Protein AF-A0A935P7L3-F1 (afdb_monomer)

Structure (mmCIF, N/CA/C/O backbone):
data_AF-A0A935P7L3-F1
#
_entry.id   AF-A0A935P7L3-F1
#
loop_
_atom_site.group_PDB
_atom_site.id
_atom_site.type_symbol
_atom_site.label_atom_id
_atom_site.label_alt_id
_atom_site.label_comp_id
_atom_site.label_asym_id
_atom_site.label_entity_id
_atom_site.label_seq_id
_atom_site.pdbx_P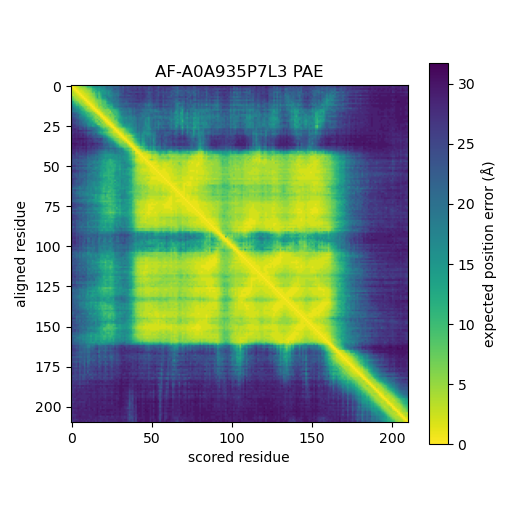DB_ins_code
_atom_site.Cartn_x
_atom_site.Cartn_y
_atom_site.Cartn_z
_atom_site.occupancy
_atom_site.B_iso_or_equiv
_atom_site.auth_seq_id
_atom_site.auth_comp_id
_atom_site.auth_asym_id
_atom_site.auth_atom_id
_atom_site.pdbx_PDB_model_num
ATOM 1 N N . MET A 1 1 ? -50.471 -1.701 17.666 1.00 39.22 1 MET A N 1
ATOM 2 C CA . MET A 1 1 ? -49.657 -2.020 16.470 1.00 39.22 1 MET A CA 1
ATOM 3 C C . MET A 1 1 ? -48.724 -0.846 16.197 1.00 39.22 1 MET A C 1
ATOM 5 O O . MET A 1 1 ? -49.182 0.172 15.700 1.00 39.22 1 MET A O 1
ATOM 9 N N . ASN A 1 2 ? -47.447 -0.945 16.580 1.00 38.59 2 ASN A N 1
ATOM 10 C CA . ASN A 1 2 ? -46.471 0.139 16.413 1.00 38.59 2 ASN A CA 1
ATOM 11 C C . ASN A 1 2 ? -45.620 -0.112 15.164 1.00 38.59 2 ASN A C 1
ATOM 13 O O . ASN A 1 2 ? -44.829 -1.050 15.112 1.00 38.59 2 ASN A O 1
ATOM 17 N N . ARG A 1 3 ? -45.813 0.729 14.144 1.00 44.41 3 ARG A N 1
ATOM 18 C CA . ARG A 1 3 ? -45.090 0.691 12.869 1.00 44.41 3 ARG A CA 1
ATOM 19 C C . ARG A 1 3 ? -43.730 1.364 13.071 1.00 44.41 3 ARG A C 1
ATOM 21 O O . ARG A 1 3 ? -43.650 2.588 13.155 1.00 44.41 3 ARG A O 1
ATOM 28 N N . ALA A 1 4 ? -42.670 0.569 13.203 1.00 48.75 4 ALA A N 1
ATOM 29 C CA . ALA A 1 4 ? -41.308 1.085 13.301 1.00 48.75 4 ALA A CA 1
ATOM 30 C C . ALA A 1 4 ? -40.957 1.863 12.019 1.00 48.75 4 ALA A C 1
ATOM 32 O O . ALA A 1 4 ? -40.997 1.315 10.917 1.00 48.75 4 ALA A O 1
ATOM 33 N N . LYS A 1 5 ? -40.651 3.158 12.164 1.00 54.75 5 LYS A N 1
ATOM 34 C CA . LYS A 1 5 ? -40.174 4.014 11.072 1.00 54.75 5 LYS A CA 1
ATOM 35 C C . LYS A 1 5 ? -38.808 3.510 10.608 1.00 54.75 5 LYS A C 1
ATOM 37 O O . LYS A 1 5 ? -37.838 3.541 11.360 1.00 54.75 5 LYS A O 1
ATOM 42 N N . GLN A 1 6 ? -38.750 3.057 9.363 1.00 44.22 6 GLN A N 1
ATOM 43 C CA . GLN A 1 6 ? -37.526 2.664 8.678 1.00 44.22 6 GLN A CA 1
ATOM 44 C C . GLN A 1 6 ? -36.687 3.929 8.436 1.00 44.22 6 GLN A C 1
ATOM 46 O O . GLN A 1 6 ? -37.021 4.766 7.598 1.00 44.22 6 GLN A O 1
ATOM 51 N N . VAL A 1 7 ? -35.637 4.120 9.235 1.00 45.09 7 VAL A N 1
ATOM 52 C CA . VAL A 1 7 ? -34.695 5.232 9.067 1.00 45.09 7 VAL A CA 1
ATOM 53 C C . VAL A 1 7 ? -33.780 4.878 7.900 1.00 45.09 7 VAL A C 1
ATOM 55 O O . VAL A 1 7 ? -32.949 3.981 8.014 1.00 45.09 7 VAL A O 1
ATOM 58 N N . ASN A 1 8 ? -33.957 5.558 6.767 1.00 40.94 8 ASN A N 1
ATOM 59 C CA . ASN A 1 8 ? -33.042 5.460 5.634 1.00 40.94 8 ASN A CA 1
ATOM 60 C C . ASN A 1 8 ? -31.670 6.008 6.063 1.00 40.94 8 ASN A C 1
ATOM 62 O O . ASN A 1 8 ? -31.588 7.188 6.416 1.00 40.94 8 ASN A O 1
ATOM 66 N N . PRO A 1 9 ? -30.591 5.204 6.063 1.00 45.81 9 PRO A N 1
ATOM 67 C CA . PRO A 1 9 ? -29.269 5.719 6.364 1.00 45.81 9 PRO A CA 1
ATOM 68 C C . PRO A 1 9 ? -28.826 6.608 5.201 1.00 45.81 9 PRO A C 1
ATOM 70 O O . PRO A 1 9 ? -28.509 6.129 4.113 1.00 45.81 9 PRO A O 1
ATOM 73 N N . SER A 1 10 ? -28.818 7.919 5.432 1.00 40.84 10 SER A N 1
ATOM 74 C CA . SER A 1 10 ? -28.227 8.900 4.528 1.00 40.84 10 SER A CA 1
ATOM 75 C C . SER A 1 10 ? -26.784 8.493 4.227 1.00 40.84 10 SER A C 1
ATOM 77 O O . SER A 1 10 ? -25.927 8.514 5.112 1.00 40.84 10 SER A O 1
ATOM 79 N N . TYR A 1 11 ? -26.508 8.096 2.983 1.00 40.97 11 TYR A N 1
ATOM 80 C CA . TYR A 1 11 ? -25.146 7.832 2.533 1.00 40.97 11 TYR A CA 1
ATOM 81 C C . TYR A 1 11 ? -24.308 9.102 2.743 1.00 40.97 11 TYR A C 1
ATOM 83 O O . TYR A 1 11 ? -24.702 10.167 2.255 1.00 40.97 11 TYR A O 1
ATOM 91 N N . PRO A 1 12 ? -23.166 9.035 3.453 1.00 49.00 12 PRO A N 1
ATOM 92 C CA . PRO A 1 12 ? -22.303 10.195 3.587 1.00 49.00 12 PRO A CA 1
ATOM 93 C C . PRO A 1 12 ? -21.827 10.600 2.190 1.00 49.00 12 PRO A C 1
ATOM 95 O O . PRO A 1 12 ? -21.217 9.806 1.469 1.00 49.00 12 PRO A O 1
ATOM 98 N N . ARG A 1 13 ? -22.143 11.839 1.792 1.00 52.84 13 ARG A N 1
ATOM 99 C CA . ARG A 1 13 ? -21.598 12.456 0.579 1.00 52.84 13 ARG A CA 1
ATOM 100 C C . ARG A 1 13 ? -20.075 12.347 0.655 1.00 52.84 13 ARG A C 1
ATOM 102 O O . ARG A 1 13 ? -19.483 12.731 1.663 1.00 52.84 13 ARG A O 1
ATOM 109 N N . LYS A 1 14 ? -19.456 11.763 -0.377 1.00 50.50 14 LYS A N 1
ATOM 110 C CA . LYS A 1 14 ? -18.002 11.560 -0.436 1.00 50.50 14 LYS A CA 1
ATOM 111 C C . LYS A 1 14 ? -17.305 12.903 -0.163 1.00 50.50 14 LYS A C 1
ATOM 113 O O . LYS A 1 14 ? -17.662 13.885 -0.815 1.00 50.50 14 LYS A O 1
ATOM 118 N N . PRO A 1 15 ? -16.348 12.976 0.773 1.00 47.91 15 PRO A N 1
ATOM 119 C CA . PRO A 1 15 ? -15.633 14.215 1.027 1.00 47.91 15 PRO A CA 1
ATOM 120 C C . PRO A 1 15 ? -14.872 14.662 -0.229 1.00 47.91 15 PRO A C 1
ATOM 122 O O . PRO A 1 15 ? -14.018 13.934 -0.735 1.00 47.91 15 PRO A O 1
ATOM 125 N N . ALA A 1 16 ? -15.169 15.870 -0.716 1.00 51.62 16 ALA A N 1
ATOM 126 C CA . ALA A 1 16 ? -14.570 16.451 -1.922 1.00 51.62 16 ALA A CA 1
ATOM 127 C C . ALA A 1 16 ? -13.036 16.618 -1.836 1.00 51.62 16 ALA A C 1
ATOM 129 O O . ALA A 1 16 ? -12.365 16.711 -2.860 1.00 51.62 16 ALA A O 1
ATOM 130 N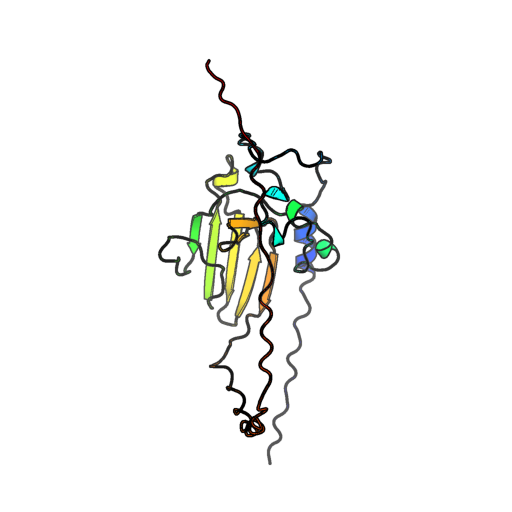 N . TRP A 1 17 ? -12.457 16.586 -0.631 1.00 46.22 17 TRP A N 1
ATOM 131 C CA . TRP A 1 17 ? -11.014 16.719 -0.415 1.00 46.22 17 TRP A CA 1
ATOM 132 C C . TRP A 1 17 ? -10.199 15.467 -0.779 1.00 46.22 17 TRP A C 1
ATOM 134 O O . TRP A 1 17 ? -8.997 15.575 -1.011 1.00 46.22 17 TRP A O 1
ATOM 144 N N . ALA A 1 18 ? -10.823 14.289 -0.911 1.00 46.34 18 ALA A N 1
ATOM 145 C CA . ALA A 1 18 ? -10.110 13.071 -1.310 1.00 46.34 18 ALA A CA 1
ATOM 146 C C . ALA A 1 18 ? -9.589 13.122 -2.764 1.00 46.34 18 ALA A C 1
ATOM 148 O O . ALA A 1 18 ? -8.641 12.417 -3.100 1.00 46.34 18 ALA A O 1
ATOM 149 N N . GLY A 1 19 ? -10.175 13.968 -3.622 1.00 45.94 19 GLY A N 1
ATOM 150 C CA . GLY A 1 19 ? -9.738 14.132 -5.013 1.00 45.94 19 GLY A CA 1
ATOM 151 C C . GLY A 1 19 ? -8.446 14.941 -5.173 1.00 45.94 19 GLY A C 1
ATOM 152 O O . GLY A 1 19 ? -7.669 14.667 -6.083 1.00 45.94 19 GLY A O 1
ATOM 153 N N . ALA A 1 20 ? -8.178 15.898 -4.277 1.00 48.25 20 ALA A N 1
ATOM 154 C CA . ALA A 1 20 ? -7.041 16.814 -4.408 1.00 48.25 20 ALA A CA 1
ATOM 155 C C . ALA A 1 20 ? -5.687 16.148 -4.093 1.00 48.25 20 ALA A C 1
ATOM 157 O O . ALA A 1 20 ? -4.679 16.483 -4.708 1.00 48.25 20 ALA A O 1
ATOM 158 N N . ILE A 1 21 ? -5.664 15.161 -3.189 1.00 50.47 21 ILE A N 1
ATOM 159 C CA . ILE A 1 21 ? -4.431 14.454 -2.793 1.00 50.47 21 ILE A CA 1
ATOM 160 C C . ILE A 1 21 ? -3.928 13.520 -3.907 1.00 50.47 21 ILE A C 1
ATOM 162 O O . ILE A 1 21 ? -2.723 13.322 -4.040 1.00 50.47 21 ILE A O 1
ATOM 166 N N . LEU A 1 22 ? -4.819 12.984 -4.754 1.00 48.03 22 LEU A N 1
ATOM 167 C CA . LEU A 1 22 ? -4.404 12.137 -5.878 1.00 48.03 22 LEU A CA 1
ATOM 168 C C . LEU A 1 22 ? -3.670 12.932 -6.972 1.00 48.03 22 LEU A C 1
ATOM 170 O O . LEU A 1 22 ? -2.812 12.371 -7.644 1.00 48.03 22 LEU A O 1
ATOM 174 N N . LEU A 1 23 ? -3.968 14.225 -7.148 1.00 46.78 23 LEU A N 1
ATOM 175 C CA . LEU A 1 23 ? -3.462 15.010 -8.282 1.00 46.78 23 LEU A CA 1
ATOM 176 C C . LEU A 1 23 ? -1.958 15.336 -8.192 1.00 46.78 23 LEU A C 1
ATOM 178 O O . LEU A 1 23 ? -1.318 15.521 -9.221 1.00 46.78 23 LEU A O 1
ATOM 182 N N . LEU A 1 24 ? -1.381 15.367 -6.985 1.00 46.41 24 LEU A N 1
ATOM 183 C CA . LEU A 1 24 ? 0.030 15.727 -6.771 1.00 46.41 24 LEU A CA 1
ATOM 184 C C . LEU A 1 24 ? 1.022 14.583 -7.050 1.00 46.41 24 LEU A C 1
ATOM 186 O O . LEU A 1 24 ? 2.215 14.839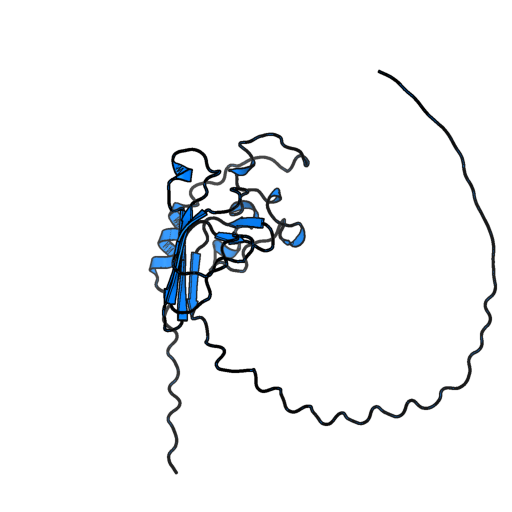 -7.160 1.00 46.41 24 LEU A O 1
ATOM 190 N N . ILE A 1 25 ? 0.553 13.338 -7.194 1.00 51.50 25 ILE A N 1
ATOM 191 C CA . ILE A 1 25 ? 1.422 12.161 -7.398 1.00 51.50 25 ILE A CA 1
ATOM 192 C C . ILE A 1 25 ? 1.569 11.803 -8.894 1.00 51.50 25 ILE A C 1
ATOM 194 O O . ILE A 1 25 ? 2.492 11.086 -9.264 1.00 51.50 25 ILE A O 1
ATOM 198 N N . PHE A 1 26 ? 0.716 12.337 -9.779 1.00 47.75 26 PHE A N 1
ATOM 199 C CA . PHE A 1 26 ? 0.668 11.971 -11.208 1.00 47.75 26 PHE A CA 1
ATOM 200 C C . PHE A 1 26 ? 1.201 13.045 -12.175 1.00 47.75 26 PHE A C 1
ATOM 202 O O . PHE A 1 26 ? 0.888 13.013 -13.367 1.00 47.75 26 PHE A O 1
ATOM 209 N N . ALA A 1 27 ? 2.012 13.997 -11.706 1.00 42.81 27 ALA A N 1
ATOM 210 C CA . ALA A 1 27 ? 2.653 14.967 -12.591 1.00 42.81 27 ALA A CA 1
ATOM 211 C C . ALA A 1 27 ? 3.789 14.301 -13.402 1.00 42.81 27 ALA A C 1
ATOM 213 O O . ALA A 1 27 ? 4.936 14.273 -12.973 1.00 42.81 27 ALA A O 1
ATOM 214 N N . ALA A 1 28 ? 3.413 13.811 -14.590 1.00 42.41 28 ALA A N 1
ATOM 215 C CA . ALA A 1 28 ? 4.213 13.295 -15.710 1.00 42.41 28 ALA A CA 1
ATOM 216 C C . ALA A 1 28 ? 4.640 11.801 -15.667 1.00 42.41 28 ALA A C 1
ATOM 218 O O . ALA A 1 28 ? 5.412 11.393 -14.802 1.00 42.41 28 ALA A O 1
ATOM 219 N N . PRO A 1 29 ? 4.198 10.970 -16.640 1.00 47.94 29 PRO A N 1
ATOM 220 C CA . PRO A 1 29 ? 4.737 9.626 -16.835 1.00 47.94 29 PRO A CA 1
ATOM 221 C C . PRO A 1 29 ? 6.125 9.692 -17.503 1.00 47.94 29 PRO A C 1
ATOM 223 O O . PRO A 1 29 ? 6.310 10.486 -18.429 1.00 47.94 29 PRO A O 1
ATOM 226 N N . PRO A 1 30 ? 7.092 8.832 -17.134 1.00 44.09 30 PRO A N 1
ATOM 227 C CA . PRO A 1 30 ? 8.246 8.600 -17.988 1.00 44.09 30 PRO A CA 1
ATOM 228 C C . PRO A 1 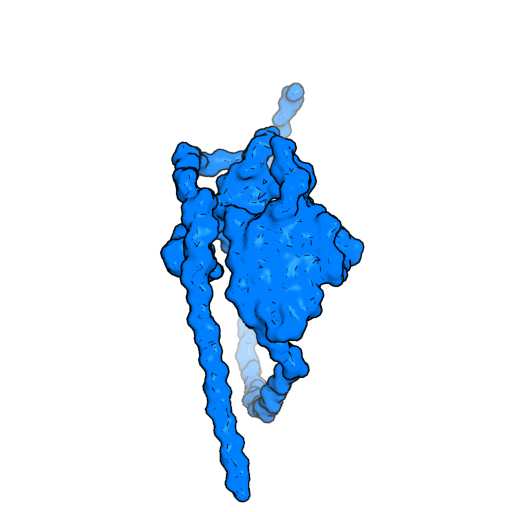30 ? 7.770 7.870 -19.251 1.00 44.09 30 PRO A C 1
ATOM 230 O O . PRO A 1 30 ? 7.298 6.734 -19.198 1.00 44.09 30 PRO A O 1
ATOM 233 N N . ALA A 1 31 ? 7.876 8.530 -20.402 1.00 47.56 31 ALA A N 1
ATOM 234 C CA . ALA A 1 31 ? 7.799 7.856 -21.690 1.00 47.56 31 ALA A CA 1
ATOM 235 C C . ALA A 1 31 ? 9.037 6.949 -21.815 1.00 47.56 31 ALA A C 1
ATOM 237 O O . ALA A 1 31 ? 10.134 7.427 -22.087 1.00 47.56 31 ALA A O 1
ATOM 238 N N . GLY A 1 32 ? 8.875 5.653 -21.543 1.00 39.88 32 GLY A N 1
ATOM 239 C CA . GLY A 1 32 ? 9.962 4.671 -21.547 1.00 39.88 32 GLY A CA 1
ATOM 240 C C . GLY A 1 32 ? 9.520 3.309 -22.095 1.00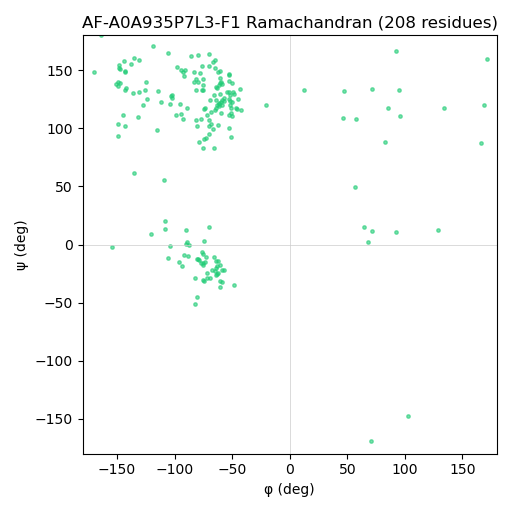 39.88 32 GLY A C 1
ATOM 241 O O . GLY A 1 32 ? 8.340 2.973 -22.000 1.00 39.88 32 GLY A O 1
ATOM 242 N N . PRO A 1 33 ? 10.435 2.559 -22.735 1.00 41.91 33 PRO A N 1
ATOM 243 C CA . PRO A 1 33 ? 10.128 1.645 -23.832 1.00 41.91 33 PRO A CA 1
ATOM 244 C C . PRO A 1 33 ? 9.545 0.292 -23.402 1.00 41.91 33 PRO A C 1
ATOM 246 O O . PRO A 1 33 ? 9.631 -0.137 -22.252 1.00 41.91 33 PRO A O 1
ATOM 249 N N . ARG A 1 34 ? 8.940 -0.380 -24.391 1.00 43.66 34 ARG A N 1
ATOM 250 C CA . ARG A 1 34 ? 8.324 -1.711 -24.308 1.00 43.66 34 ARG A CA 1
ATOM 251 C C . ARG A 1 34 ? 9.267 -2.774 -23.733 1.00 43.66 34 ARG A C 1
ATOM 253 O O . ARG A 1 34 ? 10.466 -2.779 -23.983 1.00 43.66 34 ARG A O 1
ATOM 260 N N . ALA A 1 35 ? 8.636 -3.693 -23.006 1.00 42.22 35 ALA A N 1
ATOM 261 C CA . ALA A 1 35 ? 9.189 -4.831 -22.287 1.00 42.22 35 ALA A CA 1
ATOM 262 C C . ALA A 1 35 ? 10.286 -5.612 -23.041 1.00 42.22 35 ALA A C 1
ATOM 264 O O . ALA A 1 35 ? 10.003 -6.278 -24.030 1.00 42.22 35 ALA A O 1
ATOM 265 N N . ALA A 1 36 ? 11.502 -5.599 -22.487 1.00 36.91 36 ALA A N 1
ATOM 266 C CA . ALA A 1 36 ? 12.511 -6.643 -22.678 1.00 36.91 36 ALA A CA 1
ATOM 267 C C . ALA A 1 36 ? 12.492 -7.623 -21.493 1.00 36.91 36 ALA A C 1
ATOM 269 O O . ALA A 1 36 ? 12.067 -7.267 -20.396 1.00 36.91 36 ALA A O 1
ATOM 270 N N . GLU A 1 37 ? 12.893 -8.860 -21.728 1.00 41.28 37 GLU A N 1
ATOM 271 C CA . GLU A 1 37 ? 12.604 -10.046 -20.926 1.00 41.28 37 GLU A CA 1
ATOM 272 C C . GLU A 1 37 ? 13.220 -10.098 -19.512 1.00 41.28 37 GLU A C 1
ATOM 274 O O . GLU A 1 37 ? 14.186 -9.426 -19.161 1.00 41.28 37 GLU A O 1
ATOM 279 N N . SER A 1 38 ? 12.543 -10.908 -18.695 1.00 50.12 38 SER A N 1
ATOM 280 C CA . SER A 1 38 ? 12.932 -11.565 -17.442 1.00 50.12 38 SER A CA 1
ATOM 281 C C . SER A 1 38 ? 14.443 -11.724 -17.202 1.00 50.12 38 SER A C 1
ATOM 283 O O . SER A 1 38 ? 15.107 -12.456 -17.927 1.00 50.12 38 SER A O 1
ATOM 285 N N . GLY A 1 39 ? 14.944 -11.137 -16.107 1.00 46.28 39 GLY A N 1
ATOM 286 C CA . GLY A 1 39 ? 16.318 -11.332 -15.619 1.00 46.28 39 GLY A CA 1
ATOM 287 C C . GLY A 1 39 ? 17.102 -10.048 -15.342 1.00 46.28 39 GLY A C 1
ATOM 288 O O . GLY A 1 39 ? 18.314 -10.106 -15.181 1.00 46.28 39 GLY A O 1
ATOM 289 N N . SER A 1 40 ? 16.443 -8.886 -15.309 1.00 47.53 40 SER A N 1
ATOM 290 C CA . SER A 1 40 ? 17.112 -7.609 -15.052 1.00 47.53 40 SER A CA 1
ATOM 291 C C . SER A 1 40 ? 17.741 -7.604 -13.655 1.00 47.53 40 SER A C 1
ATOM 293 O O . SER A 1 40 ? 17.064 -7.428 -12.647 1.00 47.53 40 SER A O 1
ATOM 295 N N . SER A 1 41 ? 19.059 -7.778 -13.621 1.00 59.88 41 SER A N 1
ATOM 296 C CA . SER A 1 41 ? 19.944 -7.560 -12.478 1.00 59.88 41 SER A CA 1
ATOM 297 C C . SER A 1 41 ? 20.107 -6.075 -12.136 1.00 59.88 41 SER A C 1
ATOM 299 O O . SER A 1 41 ? 21.059 -5.713 -11.450 1.00 59.88 41 SER A O 1
ATOM 301 N N . ASP A 1 42 ? 19.243 -5.203 -12.664 1.00 74.75 42 ASP A N 1
ATOM 302 C CA . ASP A 1 42 ? 19.299 -3.775 -12.400 1.00 74.75 42 ASP A CA 1
ATOM 303 C C . ASP A 1 42 ? 18.617 -3.502 -11.051 1.00 74.75 42 ASP A C 1
ATOM 305 O O . ASP A 1 42 ? 17.385 -3.574 -10.955 1.00 74.75 42 ASP A O 1
ATOM 309 N N . PRO A 1 43 ? 19.383 -3.182 -9.991 1.00 73.38 43 PRO A N 1
ATOM 310 C CA . PRO A 1 43 ? 18.819 -2.916 -8.674 1.00 73.38 43 PRO A CA 1
ATOM 311 C C . PRO A 1 43 ? 17.891 -1.696 -8.674 1.00 73.38 43 PRO A C 1
ATOM 313 O O . PRO A 1 43 ? 17.145 -1.516 -7.715 1.00 73.38 43 PRO A O 1
ATOM 316 N N . VAL A 1 44 ? 17.914 -0.861 -9.719 1.00 82.00 44 VAL A N 1
ATOM 317 C CA . VAL A 1 44 ? 17.053 0.319 -9.842 1.00 82.00 44 VAL A CA 1
ATOM 318 C C . VAL A 1 44 ? 15.666 -0.042 -10.373 1.00 82.00 44 VAL A C 1
ATOM 320 O O . VAL A 1 44 ? 14.685 0.614 -10.015 1.00 82.00 44 VAL A O 1
ATOM 323 N N . ALA A 1 45 ? 15.546 -1.110 -11.169 1.00 83.62 45 ALA A N 1
ATOM 324 C CA . ALA A 1 45 ? 14.297 -1.472 -11.841 1.00 83.62 45 ALA A CA 1
ATOM 325 C C . ALA A 1 45 ? 13.137 -1.710 -10.860 1.00 83.62 45 ALA A C 1
ATOM 327 O O . ALA A 1 45 ? 12.001 -1.359 -11.165 1.00 83.62 45 ALA A O 1
ATOM 328 N N . ARG A 1 46 ? 13.427 -2.222 -9.656 1.00 82.56 46 ARG A N 1
ATOM 329 C CA . ARG A 1 46 ? 12.432 -2.476 -8.597 1.00 82.56 46 ARG A CA 1
ATOM 330 C C . ARG A 1 46 ? 11.747 -1.215 -8.050 1.00 82.56 46 ARG A C 1
ATOM 332 O O . ARG A 1 46 ? 10.684 -1.306 -7.434 1.00 82.56 46 ARG A O 1
ATOM 339 N N . TYR A 1 47 ? 12.360 -0.041 -8.234 1.00 85.50 47 TYR A N 1
ATOM 340 C CA . TYR A 1 47 ? 11.819 1.243 -7.772 1.00 85.50 47 TYR A CA 1
ATOM 341 C C . TYR A 1 47 ? 10.973 1.948 -8.828 1.00 85.50 47 TYR A C 1
ATOM 343 O O . TYR A 1 47 ? 10.324 2.946 -8.514 1.00 85.50 47 TYR A O 1
ATOM 351 N N . LEU A 1 48 ? 10.964 1.442 -10.061 1.00 89.38 48 LEU A N 1
ATOM 352 C CA . LEU A 1 48 ? 10.160 1.985 -11.143 1.00 89.38 48 LEU A CA 1
ATOM 353 C C . LEU A 1 48 ? 8.805 1.273 -11.201 1.00 89.38 48 LEU A C 1
ATOM 355 O O . LEU A 1 48 ? 8.726 0.070 -10.945 1.00 89.38 48 LEU A O 1
ATOM 359 N N . PRO A 1 49 ? 7.727 1.992 -11.550 1.00 91.38 49 PRO A N 1
ATOM 360 C CA . PRO A 1 49 ? 6.446 1.350 -11.755 1.00 91.38 49 PRO A CA 1
ATOM 361 C C . PRO A 1 49 ? 6.537 0.427 -12.974 1.00 91.38 49 PRO A C 1
ATOM 363 O O . PRO A 1 49 ? 6.993 0.839 -14.045 1.00 91.38 49 PRO A O 1
ATOM 366 N N . SER A 1 50 ? 6.122 -0.829 -12.824 1.00 92.00 50 SER A N 1
ATOM 367 C CA . SER A 1 50 ? 6.179 -1.797 -13.918 1.00 92.00 50 SER A CA 1
ATOM 368 C C . SER A 1 50 ? 5.066 -2.825 -13.838 1.00 92.00 50 SER A C 1
ATOM 370 O O . SER A 1 50 ? 4.757 -3.377 -12.783 1.00 92.00 50 SER A O 1
ATOM 372 N N . ASP A 1 51 ? 4.516 -3.157 -15.004 1.00 92.00 51 ASP A N 1
ATOM 373 C CA . ASP A 1 51 ? 3.550 -4.245 -15.152 1.00 92.00 51 ASP A CA 1
ATOM 374 C C . ASP A 1 51 ? 4.175 -5.605 -14.793 1.00 92.00 51 ASP A C 1
ATOM 376 O O . ASP A 1 51 ? 3.494 -6.502 -14.316 1.00 92.00 51 ASP A O 1
ATOM 380 N N . LYS A 1 52 ? 5.501 -5.745 -14.915 1.00 92.62 52 LYS A N 1
ATOM 381 C CA . LYS A 1 52 ? 6.217 -6.983 -14.570 1.00 92.62 52 LYS A CA 1
ATOM 382 C C . LYS A 1 52 ? 6.156 -7.336 -13.084 1.00 92.62 52 LYS A C 1
ATOM 384 O O . LYS A 1 52 ? 6.343 -8.498 -12.743 1.00 92.62 52 LYS A O 1
ATOM 389 N N . HIS A 1 53 ? 5.911 -6.352 -12.220 1.00 90.38 53 HIS A N 1
ATOM 390 C CA . HIS A 1 53 ? 5.761 -6.563 -10.780 1.00 90.38 53 HIS A CA 1
ATOM 391 C C . HIS A 1 53 ? 4.372 -7.095 -10.409 1.00 90.38 53 HIS A C 1
ATOM 393 O O . HIS A 1 53 ? 4.161 -7.534 -9.285 1.00 90.38 53 HIS A O 1
ATOM 399 N N . LEU A 1 54 ? 3.416 -7.066 -11.342 1.00 91.88 54 LEU A N 1
ATOM 400 C CA . LEU A 1 54 ? 2.101 -7.651 -11.133 1.00 91.88 54 LEU A CA 1
ATOM 401 C C . LEU A 1 54 ? 2.117 -9.154 -11.423 1.00 91.88 54 LEU A C 1
ATOM 403 O O . LEU A 1 54 ? 2.806 -9.605 -12.344 1.00 91.88 54 LEU A O 1
ATOM 407 N N . PRO A 1 55 ? 1.280 -9.940 -10.724 1.00 91.00 55 PRO A N 1
ATOM 408 C CA . PRO A 1 55 ? 1.023 -11.318 -11.115 1.00 91.00 55 PRO A CA 1
ATOM 409 C C . PRO A 1 55 ? 0.416 -11.353 -12.524 1.00 91.00 55 PRO A C 1
ATOM 411 O O . PRO A 1 55 ? -0.341 -10.458 -12.908 1.00 91.00 55 PRO A O 1
ATOM 414 N N . ARG A 1 56 ? 0.687 -12.423 -13.287 1.00 92.81 56 ARG A N 1
ATOM 415 C CA . ARG A 1 56 ? 0.264 -12.562 -14.700 1.00 92.81 56 ARG A CA 1
ATOM 416 C C . ARG A 1 56 ? -1.214 -12.243 -14.941 1.00 92.81 56 ARG A C 1
ATOM 418 O O . ARG A 1 56 ? -1.566 -11.686 -15.971 1.00 92.81 56 ARG A O 1
ATOM 425 N N . HIS A 1 57 ? -2.085 -12.567 -13.986 1.00 92.19 57 HIS A N 1
ATOM 426 C CA . HIS A 1 57 ? -3.521 -12.330 -14.112 1.00 92.19 57 HIS A CA 1
ATOM 427 C C . HIS A 1 57 ? -3.932 -10.848 -13.970 1.00 92.19 57 HIS A C 1
ATOM 429 O O . HIS A 1 57 ? -5.057 -10.511 -14.333 1.00 92.19 57 HIS A O 1
ATOM 435 N N . LEU A 1 58 ? -3.062 -9.969 -13.455 1.00 92.12 58 LEU A N 1
ATOM 436 C CA . LEU A 1 58 ? -3.286 -8.520 -13.321 1.00 92.12 58 LEU A CA 1
ATOM 437 C C . LEU A 1 58 ? -2.501 -7.679 -14.334 1.00 92.12 58 LEU A C 1
ATOM 439 O O . LEU A 1 58 ? -2.801 -6.492 -14.474 1.00 92.12 58 LEU A O 1
ATOM 443 N N . GLN A 1 59 ? -1.544 -8.278 -15.041 1.00 94.75 59 GLN A N 1
ATOM 444 C CA . GLN A 1 59 ? -0.765 -7.621 -16.089 1.00 94.75 59 GLN A CA 1
ATOM 445 C C . GLN A 1 59 ? -1.670 -7.091 -17.209 1.00 94.75 59 GLN A C 1
ATOM 447 O O . GLN A 1 59 ? -2.664 -7.718 -17.584 1.00 94.75 59 GLN A O 1
ATOM 452 N N . GLY A 1 60 ? -1.375 -5.884 -17.690 1.00 93.50 60 GLY A N 1
ATOM 453 C CA . GLY A 1 60 ? -2.161 -5.180 -18.706 1.00 93.50 60 GLY A CA 1
ATOM 454 C C . GLY A 1 60 ? -3.554 -4.720 -18.253 1.00 93.50 60 GLY A C 1
ATOM 455 O O . GLY A 1 60 ? -4.299 -4.145 -19.052 1.00 93.50 60 GLY A O 1
ATOM 456 N N . ARG A 1 61 ? -3.940 -4.941 -16.986 1.00 94.19 61 ARG A N 1
ATOM 457 C CA . ARG A 1 61 ? -5.241 -4.499 -16.456 1.00 94.19 61 ARG A CA 1
ATOM 458 C C . ARG A 1 61 ? -5.198 -3.055 -15.961 1.00 94.19 61 ARG A C 1
ATOM 460 O O . ARG A 1 61 ? -4.146 -2.486 -15.679 1.00 94.19 61 ARG A O 1
ATOM 467 N N . ARG A 1 62 ? -6.384 -2.464 -15.814 1.00 93.75 62 ARG A N 1
ATOM 468 C CA . ARG A 1 62 ? -6.602 -1.114 -15.266 1.00 93.75 62 ARG A CA 1
ATOM 469 C C . ARG A 1 62 ? -7.179 -1.167 -13.846 1.00 93.75 62 ARG A C 1
ATOM 471 O O . ARG A 1 62 ? -7.653 -2.219 -13.402 1.00 93.75 62 ARG A O 1
ATOM 478 N N . HIS A 1 63 ? -7.133 -0.045 -13.132 1.00 90.12 63 HIS A N 1
ATOM 479 C CA . HIS A 1 63 ? -7.701 0.090 -11.787 1.00 90.12 63 HIS A CA 1
ATOM 480 C C . HIS A 1 63 ? -9.228 0.183 -11.790 1.00 90.12 63 HIS A C 1
ATOM 482 O O . HIS A 1 63 ? -9.787 1.266 -11.785 1.00 90.12 63 HIS A O 1
ATOM 488 N N . TRP A 1 64 ? -9.952 -0.928 -11.696 1.00 86.50 64 TRP A N 1
ATOM 489 C CA . TRP A 1 64 ? -11.411 -0.858 -11.492 1.00 86.50 64 TRP A CA 1
ATOM 490 C C . TRP A 1 64 ? -11.824 -0.412 -10.080 1.00 86.50 64 TRP A C 1
ATOM 492 O O . TRP A 1 64 ? -12.990 -0.116 -9.834 1.00 86.50 64 TRP A O 1
ATOM 502 N N . ASP A 1 65 ? -10.871 -0.354 -9.152 1.00 81.38 65 ASP A N 1
ATOM 503 C CA . ASP A 1 65 ? -11.058 0.042 -7.759 1.00 81.38 65 ASP A CA 1
ATOM 504 C C . ASP A 1 65 ? -10.920 1.555 -7.516 1.00 81.38 65 ASP A C 1
ATOM 506 O O . ASP A 1 65 ? -11.245 2.031 -6.426 1.00 81.38 65 ASP A O 1
ATOM 510 N N . TYR A 1 66 ? -10.460 2.324 -8.509 1.00 82.38 66 TYR A N 1
ATOM 511 C CA . TYR A 1 66 ? -10.256 3.768 -8.376 1.00 82.38 66 TYR A CA 1
ATOM 512 C C . TYR A 1 66 ? -11.508 4.564 -8.779 1.00 82.38 66 TYR A C 1
ATOM 514 O O . TYR A 1 66 ? -12.288 4.129 -9.629 1.00 82.38 66 TYR A O 1
ATOM 522 N N . PRO A 1 67 ? -11.736 5.754 -8.188 1.00 82.88 67 PRO A N 1
ATOM 523 C CA . PRO A 1 67 ? -12.801 6.638 -8.645 1.00 82.88 67 PRO A CA 1
ATOM 524 C C . PRO A 1 67 ? -12.519 7.135 -10.069 1.00 82.88 67 PRO A C 1
ATOM 526 O O . PRO A 1 67 ? -11.368 7.267 -10.478 1.00 82.88 67 PRO A O 1
ATOM 529 N N . TRP A 1 68 ? -13.569 7.450 -10.828 1.00 85.75 68 TRP A N 1
ATOM 530 C CA . TRP A 1 68 ? -13.418 8.106 -12.131 1.00 85.75 68 TRP A CA 1
ATOM 531 C C . TRP A 1 68 ? -12.732 9.483 -11.971 1.00 85.75 68 TRP A C 1
ATOM 533 O O . TRP A 1 68 ? -13.063 10.189 -11.013 1.00 85.75 68 TRP A O 1
ATOM 543 N N . PRO A 1 69 ? -11.800 9.879 -12.868 1.00 90.12 69 PRO A N 1
ATOM 544 C CA . PRO A 1 69 ? -11.338 9.168 -14.074 1.00 90.12 69 PRO A CA 1
ATOM 545 C C . PRO A 1 69 ? -10.145 8.222 -13.839 1.00 90.12 69 PRO A C 1
ATOM 547 O O . PRO A 1 69 ? -9.672 7.565 -14.765 1.00 90.12 69 PRO A O 1
ATOM 550 N N . PHE A 1 70 ? -9.657 8.120 -12.603 1.00 87.31 70 PHE A N 1
ATOM 551 C CA . PHE A 1 70 ? -8.454 7.365 -12.251 1.00 87.31 70 PHE A CA 1
ATOM 552 C C . PHE A 1 70 ? -8.577 5.854 -12.460 1.00 87.31 70 PHE A C 1
ATOM 554 O O . PHE A 1 70 ? -7.562 5.161 -12.461 1.00 87.31 70 PHE A O 1
ATOM 561 N N . HIS A 1 71 ? -9.782 5.333 -12.716 1.00 90.38 71 HIS A N 1
ATOM 562 C CA . HIS A 1 71 ? -9.935 3.930 -13.086 1.00 90.38 71 HIS A CA 1
ATOM 563 C C . HIS A 1 71 ? -9.249 3.552 -14.406 1.00 90.38 71 HIS A C 1
ATOM 565 O O . HIS A 1 71 ? -9.030 2.375 -14.683 1.00 90.38 71 HIS A O 1
ATOM 571 N N . LEU A 1 72 ? -8.925 4.544 -15.248 1.00 91.50 72 LEU A N 1
ATOM 572 C CA . LEU A 1 72 ? -8.256 4.322 -16.530 1.00 91.50 72 LEU A CA 1
ATOM 573 C C . LEU A 1 72 ? -6.751 4.093 -16.371 1.00 91.50 72 LEU A C 1
ATOM 575 O O . LEU A 1 72 ? -6.113 3.638 -17.320 1.00 91.50 72 LEU A O 1
ATOM 579 N N . ILE A 1 73 ? -6.196 4.379 -15.190 1.00 91.88 73 ILE A N 1
ATOM 580 C CA . ILE A 1 73 ? -4.774 4.201 -14.910 1.00 91.88 73 ILE A CA 1
ATOM 581 C C . ILE A 1 73 ? -4.435 2.701 -15.004 1.00 91.88 73 ILE A C 1
ATOM 583 O O . ILE A 1 73 ? -5.079 1.885 -14.329 1.00 91.88 73 ILE A O 1
ATOM 587 N N . PRO A 1 74 ? -3.452 2.308 -15.838 1.00 94.69 74 PRO A N 1
ATOM 588 C CA . PRO A 1 74 ? -2.945 0.939 -15.869 1.00 94.69 74 PRO A CA 1
ATOM 589 C C . PRO A 1 74 ? -2.385 0.538 -14.505 1.00 94.69 74 PRO A C 1
ATOM 591 O O . PRO A 1 74 ? -1.685 1.324 -13.870 1.00 94.69 74 PRO A O 1
ATOM 594 N N . ARG A 1 75 ? -2.625 -0.700 -14.063 1.00 93.56 75 ARG A N 1
ATOM 595 C CA . ARG A 1 75 ? -2.119 -1.164 -12.760 1.00 93.56 75 ARG A CA 1
ATOM 596 C C . ARG A 1 75 ? -0.596 -1.112 -12.680 1.00 93.56 75 ARG A C 1
ATOM 598 O O . ARG A 1 75 ? -0.057 -0.738 -11.642 1.00 93.56 75 ARG A O 1
ATOM 605 N N . GLY A 1 76 ? 0.094 -1.412 -13.781 1.00 94.75 76 GLY A N 1
ATOM 606 C CA . GLY A 1 76 ? 1.552 -1.334 -13.851 1.00 94.75 76 GLY A CA 1
ATOM 607 C C . GLY A 1 76 ? 2.117 0.061 -13.560 1.00 94.75 76 GLY A C 1
ATOM 608 O O . GLY A 1 76 ? 3.261 0.161 -13.146 1.00 94.75 76 GLY A O 1
ATOM 609 N N . TRP A 1 77 ? 1.330 1.136 -13.707 1.00 94.62 77 TRP A N 1
ATOM 610 C CA . TRP A 1 77 ? 1.780 2.506 -13.410 1.00 94.62 77 TRP A CA 1
ATOM 611 C C . TRP A 1 77 ? 1.813 2.830 -11.916 1.00 94.62 77 TRP A C 1
ATOM 613 O O . TRP A 1 77 ? 2.407 3.827 -11.519 1.00 94.62 77 TRP A O 1
ATOM 623 N N . THR A 1 78 ? 1.161 2.015 -11.089 1.00 93.88 78 THR A N 1
ATOM 624 C CA . THR A 1 78 ? 1.089 2.216 -9.637 1.00 93.88 78 THR A CA 1
ATOM 625 C C . THR A 1 78 ? 1.677 1.037 -8.867 1.00 93.88 78 THR A C 1
ATOM 627 O O . THR A 1 78 ? 1.510 0.958 -7.653 1.00 93.88 78 THR A O 1
ATOM 630 N N . THR A 1 79 ? 2.334 0.097 -9.552 1.00 94.69 79 THR A N 1
ATOM 631 C CA . THR A 1 79 ? 2.832 -1.142 -8.946 1.00 94.69 79 THR A CA 1
ATOM 632 C C . THR A 1 79 ? 4.350 -1.196 -8.959 1.00 94.69 79 THR A C 1
ATOM 634 O O . THR A 1 79 ? 4.967 -0.982 -9.998 1.00 94.69 79 THR A O 1
ATOM 637 N N . PHE A 1 80 ? 4.932 -1.528 -7.811 1.00 93.69 80 PHE A N 1
ATOM 638 C CA . PHE A 1 80 ? 6.364 -1.519 -7.547 1.00 93.69 80 PHE A CA 1
ATOM 639 C C . PHE A 1 80 ? 6.806 -2.787 -6.811 1.00 93.69 80 PHE A C 1
ATOM 641 O O . PHE A 1 80 ? 6.003 -3.426 -6.125 1.00 93.69 80 PHE A O 1
ATOM 648 N N . ASP A 1 81 ? 8.104 -3.082 -6.866 1.00 91.62 81 ASP A N 1
ATOM 649 C CA . ASP A 1 81 ? 8.747 -4.172 -6.123 1.00 91.62 81 ASP A CA 1
ATOM 650 C C . ASP A 1 81 ? 9.640 -3.634 -4.991 1.00 91.62 81 ASP A C 1
ATOM 652 O O . ASP A 1 81 ? 10.842 -3.886 -4.862 1.00 91.62 81 ASP A O 1
ATOM 656 N N . TRP A 1 82 ? 9.029 -2.832 -4.121 1.00 91.00 82 TRP A N 1
ATOM 657 C CA . TRP A 1 82 ? 9.707 -2.275 -2.945 1.00 91.00 82 TRP A CA 1
ATOM 658 C C . TRP A 1 82 ? 9.934 -3.303 -1.831 1.00 91.00 82 TRP A C 1
ATOM 660 O O . TRP A 1 82 ? 10.438 -2.946 -0.771 1.00 91.00 82 TRP A O 1
ATOM 670 N N . GLY A 1 83 ? 9.567 -4.566 -2.054 1.00 89.31 83 GLY A N 1
ATOM 671 C CA . GLY A 1 83 ? 9.662 -5.615 -1.053 1.00 89.31 83 GLY A CA 1
ATOM 672 C C . GLY A 1 83 ? 8.658 -5.463 0.092 1.00 89.31 83 GLY A C 1
ATOM 673 O O . GLY A 1 83 ? 7.710 -4.674 0.058 1.00 89.31 83 GLY A O 1
ATOM 674 N N . LYS A 1 84 ? 8.867 -6.272 1.130 1.00 89.75 84 LYS A N 1
ATOM 675 C CA . LYS A 1 84 ? 7.953 -6.399 2.265 1.00 89.75 84 LYS A CA 1
ATOM 676 C C . LYS A 1 84 ? 8.071 -5.186 3.202 1.00 89.75 84 LYS A C 1
ATOM 678 O O . LYS A 1 84 ? 9.182 -4.850 3.611 1.00 89.75 84 LYS A O 1
ATOM 683 N N . PRO A 1 85 ? 6.954 -4.572 3.628 1.00 91.38 85 PRO A N 1
ATOM 684 C CA . PRO A 1 85 ? 7.015 -3.451 4.553 1.00 91.38 85 PRO A CA 1
ATOM 685 C C . PRO A 1 85 ? 7.300 -3.898 5.990 1.00 91.38 85 PRO A C 1
ATOM 687 O O . PRO A 1 85 ? 6.917 -4.990 6.422 1.00 91.38 85 PRO A O 1
ATOM 690 N N . GLU A 1 86 ? 7.900 -2.990 6.752 1.00 90.38 86 GLU A N 1
ATOM 691 C CA . GLU A 1 86 ? 8.136 -3.103 8.188 1.00 90.38 86 GLU A CA 1
ATOM 692 C C . GLU A 1 86 ? 7.111 -2.247 8.943 1.00 90.38 86 GLU A C 1
ATOM 694 O O . GLU A 1 86 ? 6.956 -1.053 8.665 1.00 90.38 86 GLU A O 1
ATOM 699 N N . ILE A 1 87 ? 6.390 -2.848 9.896 1.00 90.88 87 ILE A N 1
ATOM 700 C CA . ILE A 1 87 ? 5.466 -2.112 10.767 1.00 90.88 87 ILE A CA 1
ATOM 701 C C . ILE A 1 87 ? 6.294 -1.321 11.780 1.00 90.88 87 ILE A C 1
ATOM 703 O O . ILE A 1 87 ? 6.966 -1.911 12.617 1.00 90.88 87 ILE A O 1
ATOM 707 N N . ILE A 1 88 ? 6.198 0.006 11.726 1.00 92.50 88 ILE A N 1
ATOM 708 C CA . ILE A 1 88 ? 6.817 0.902 12.711 1.00 92.50 88 ILE A CA 1
ATOM 709 C C . ILE A 1 88 ? 5.937 0.977 13.959 1.00 92.50 88 ILE A C 1
ATOM 711 O O . ILE A 1 88 ? 6.418 0.930 15.086 1.00 92.50 88 ILE A O 1
ATOM 715 N N . LEU A 1 89 ? 4.627 1.123 13.747 1.00 92.62 89 LEU A N 1
ATOM 716 C CA . LEU A 1 89 ? 3.654 1.283 14.816 1.00 92.62 89 LEU A CA 1
ATOM 717 C C . LEU A 1 89 ? 2.319 0.684 14.394 1.00 92.62 89 LEU A C 1
ATOM 719 O O . LEU A 1 89 ? 1.852 0.906 13.282 1.00 92.62 89 LEU A O 1
ATOM 723 N N . GLY A 1 90 ? 1.674 -0.051 15.285 1.00 89.12 90 GLY A N 1
ATOM 724 C CA . GLY A 1 90 ? 0.345 -0.585 15.042 1.00 89.12 90 GLY A CA 1
ATOM 725 C C . GLY A 1 90 ? -0.064 -1.560 16.127 1.00 89.12 90 GLY A C 1
ATOM 726 O O . GLY A 1 90 ? 0.771 -2.101 16.844 1.00 89.12 90 GLY A O 1
ATOM 727 N N . ASN A 1 91 ? -1.364 -1.788 16.245 1.00 88.31 91 ASN A N 1
ATOM 728 C CA . ASN A 1 91 ? -1.950 -2.736 17.197 1.00 88.31 91 ASN A CA 1
ATOM 729 C C . ASN A 1 91 ? -2.504 -3.989 16.500 1.00 88.31 91 ASN A C 1
ATOM 731 O O . ASN A 1 91 ? -3.268 -4.757 17.085 1.00 88.31 91 ASN A O 1
ATOM 735 N N . GLN A 1 92 ? -2.150 -4.183 15.231 1.00 78.94 92 GLN A N 1
ATOM 736 C CA . GLN A 1 92 ? -2.660 -5.281 14.435 1.00 78.94 92 GLN A CA 1
ATOM 737 C C . GLN A 1 92 ? -1.923 -6.585 14.753 1.00 78.94 92 GLN A C 1
ATOM 739 O O . GLN A 1 92 ? -0.700 -6.615 14.886 1.00 78.94 92 GLN A O 1
ATOM 744 N N . ARG A 1 93 ? -2.659 -7.700 14.826 1.00 67.31 93 ARG A N 1
ATOM 745 C CA . ARG A 1 93 ? -2.052 -9.024 15.005 1.00 67.31 93 ARG A CA 1
ATOM 746 C C . ARG A 1 93 ? -1.303 -9.426 13.733 1.00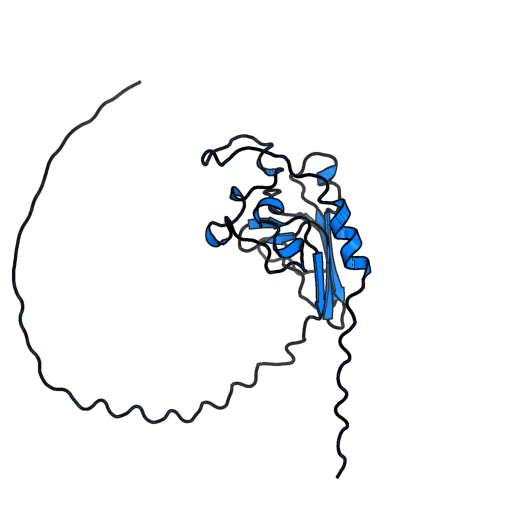 67.31 93 ARG A C 1
ATOM 748 O O . ARG A 1 93 ? -1.935 -9.861 12.764 1.00 67.31 93 ARG A O 1
ATOM 755 N N . ALA A 1 94 ? 0.025 -9.307 13.739 1.00 63.69 94 ALA A N 1
ATOM 756 C CA . ALA A 1 94 ? 0.876 -9.850 12.680 1.00 63.69 94 ALA A CA 1
ATOM 757 C C . ALA A 1 94 ? 0.564 -11.343 12.455 1.00 63.69 94 ALA A C 1
ATOM 759 O O . ALA A 1 94 ? 0.181 -12.064 13.384 1.00 63.69 94 ALA A O 1
ATOM 760 N N . ARG A 1 95 ? 0.673 -11.824 11.210 1.00 60.72 95 ARG A N 1
ATOM 761 C CA . ARG A 1 95 ? 0.602 -13.271 10.953 1.00 60.72 95 ARG A CA 1
ATOM 762 C C . ARG A 1 95 ? 1.804 -13.971 11.612 1.00 60.72 95 ARG A C 1
ATOM 764 O O . ARG A 1 95 ? 2.834 -13.350 11.858 1.00 60.72 95 ARG A O 1
ATOM 771 N N . LYS A 1 96 ? 1.680 -15.282 11.863 1.00 54.31 96 LYS A N 1
ATOM 772 C CA . LYS A 1 96 ? 2.757 -16.118 12.438 1.00 54.31 96 LYS A CA 1
ATOM 773 C C . LYS A 1 96 ? 4.058 -16.098 11.614 1.00 54.31 96 LYS A C 1
ATOM 775 O O . LYS A 1 96 ? 5.113 -16.363 12.164 1.00 54.31 96 LYS A O 1
ATOM 780 N N . ASP A 1 97 ? 3.985 -15.759 10.328 1.00 61.62 97 ASP A N 1
ATOM 781 C CA . ASP A 1 97 ? 5.114 -15.608 9.394 1.00 61.62 97 ASP A CA 1
ATOM 782 C C . ASP A 1 97 ? 5.689 -14.172 9.360 1.00 61.62 97 ASP A C 1
ATOM 784 O O . ASP A 1 97 ? 6.426 -13.790 8.445 1.00 61.62 97 ASP A O 1
ATOM 788 N N . GLY A 1 98 ? 5.307 -13.332 10.328 1.00 58.97 98 GLY A N 1
ATOM 789 C CA . GLY A 1 98 ? 5.742 -11.943 10.439 1.00 58.97 98 GLY A CA 1
ATOM 790 C C . GLY A 1 98 ? 5.265 -11.061 9.285 1.00 58.97 98 GLY A C 1
ATOM 791 O O . GLY A 1 98 ? 5.848 -10.001 9.057 1.00 58.97 98 GLY A O 1
ATOM 792 N N . LYS A 1 99 ? 4.287 -11.495 8.473 1.00 60.97 99 LYS A N 1
ATOM 793 C CA . LYS A 1 99 ? 3.738 -10.663 7.395 1.00 60.97 99 LYS A CA 1
ATOM 794 C C . LYS A 1 99 ? 2.694 -9.681 7.945 1.00 60.97 99 LYS A C 1
ATOM 796 O O . LYS A 1 99 ? 1.821 -10.102 8.717 1.00 60.97 99 LYS A O 1
ATOM 801 N N . PRO A 1 100 ? 2.764 -8.389 7.566 1.00 62.38 100 PRO A N 1
ATOM 802 C CA . PRO A 1 100 ? 1.725 -7.428 7.912 1.00 62.38 100 PRO A CA 1
ATOM 803 C C . PRO A 1 100 ? 0.400 -7.884 7.302 1.00 62.38 100 PRO A C 1
ATOM 805 O O . PRO A 1 100 ? 0.335 -8.215 6.119 1.00 62.38 100 PRO A O 1
ATOM 808 N N . LYS A 1 101 ? -0.657 -7.940 8.117 1.00 68.75 101 LYS A N 1
ATOM 809 C CA . LYS A 1 101 ? -2.002 -8.242 7.621 1.00 68.75 101 LYS A CA 1
ATOM 810 C C . LYS A 1 101 ? -2.595 -6.996 6.966 1.00 68.75 101 LYS A C 1
ATOM 812 O O . LYS A 1 101 ? -2.400 -5.897 7.476 1.00 68.75 101 LYS A O 1
ATOM 817 N N . PRO A 1 102 ? -3.427 -7.136 5.925 1.00 67.56 102 PRO A N 1
ATOM 818 C CA . PRO A 1 102 ? -4.301 -6.047 5.511 1.00 67.56 102 PRO A CA 1
ATOM 819 C C . PRO A 1 102 ? -5.154 -5.573 6.698 1.00 67.56 102 PRO A C 1
ATOM 821 O O . PRO A 1 102 ? -5.747 -6.394 7.401 1.00 67.56 102 PRO A O 1
ATOM 824 N N . ILE A 1 103 ? -5.222 -4.262 6.942 1.00 73.62 103 ILE A N 1
ATOM 825 C CA . ILE A 1 103 ? -6.067 -3.693 8.003 1.00 73.62 103 ILE A CA 1
ATOM 826 C C . ILE A 1 103 ? -7.538 -3.973 7.708 1.00 73.62 103 ILE A C 1
ATOM 828 O O . ILE A 1 103 ? -8.080 -3.535 6.692 1.00 73.62 103 ILE A O 1
ATOM 832 N N . GLY A 1 104 ? -8.185 -4.676 8.633 1.00 70.38 104 GLY A N 1
ATOM 833 C CA . GLY A 1 104 ? -9.620 -4.954 8.592 1.00 70.38 104 GLY A CA 1
ATOM 834 C C . GLY A 1 104 ? -10.257 -5.200 9.960 1.00 70.38 104 GLY A C 1
ATOM 835 O O . GLY A 1 104 ? -11.467 -5.396 10.027 1.00 70.38 104 GLY A O 1
ATOM 836 N N . GLU A 1 105 ? -9.474 -5.191 11.042 1.00 84.44 105 GLU A N 1
ATOM 837 C CA . GLU A 1 105 ? -9.985 -5.372 12.403 1.00 84.44 105 GLU A CA 1
ATOM 838 C C . GLU A 1 105 ? -10.503 -4.029 12.947 1.00 84.44 105 GLU A C 1
ATOM 840 O O . GLU A 1 105 ? -9.898 -2.979 12.723 1.00 84.44 105 GLU A O 1
ATOM 845 N N . TYR A 1 106 ? -11.631 -4.039 13.655 1.00 87.44 106 TYR A N 1
ATOM 846 C CA . TYR A 1 106 ? -12.198 -2.828 14.255 1.00 87.44 106 TYR A CA 1
ATOM 847 C C . TYR A 1 106 ? -11.262 -2.262 15.326 1.00 87.44 106 TYR A C 1
ATOM 849 O O . TYR A 1 106 ? -10.731 -3.009 16.143 1.00 87.44 106 TYR A O 1
ATOM 857 N N . GLY A 1 107 ? -11.063 -0.942 15.323 1.00 87.94 107 GLY A N 1
ATOM 858 C CA . GLY A 1 107 ? -10.137 -0.273 16.242 1.00 87.94 107 GLY A CA 1
ATOM 859 C C . GLY A 1 107 ? -8.653 -0.524 15.943 1.00 87.94 107 GLY A C 1
ATOM 860 O O . GLY A 1 107 ? -7.809 -0.207 16.782 1.00 87.94 107 GLY A O 1
ATOM 861 N N . SER A 1 108 ? -8.316 -1.105 14.785 1.00 91.25 108 SER A N 1
ATOM 862 C CA . SER A 1 108 ? -6.923 -1.375 14.416 1.00 91.25 108 SER A CA 1
ATOM 863 C C . SER A 1 108 ? -6.290 -0.246 13.607 1.00 91.25 108 SER A C 1
ATOM 865 O O . SER A 1 108 ? -6.964 0.428 12.829 1.00 91.25 108 SER A O 1
ATOM 867 N N . PHE A 1 109 ? -4.984 -0.052 13.761 1.00 93.31 109 PHE A N 1
ATOM 868 C CA . PHE A 1 109 ? -4.189 0.880 12.971 1.00 93.31 109 PHE A CA 1
ATOM 869 C C . PHE A 1 109 ? -2.785 0.331 12.700 1.00 93.31 109 PHE A C 1
ATOM 871 O O . PHE A 1 109 ? -2.290 -0.542 13.418 1.00 93.31 109 PHE A O 1
ATOM 878 N N . GLN A 1 110 ? -2.156 0.849 11.647 1.00 93.06 110 GLN A N 1
ATOM 879 C CA . GLN A 1 110 ? -0.813 0.485 11.210 1.00 93.06 110 GLN A CA 1
ATOM 880 C C . GLN A 1 110 ? -0.162 1.676 10.520 1.00 93.06 110 GLN A C 1
ATOM 882 O O . GLN A 1 110 ? -0.763 2.344 9.675 1.00 93.06 110 GLN A O 1
ATOM 887 N N . ILE A 1 111 ? 1.106 1.861 10.842 1.00 93.12 111 ILE A N 1
ATOM 888 C CA . ILE A 1 111 ? 2.055 2.733 10.182 1.00 93.12 111 ILE A CA 1
ATOM 889 C C . ILE A 1 111 ? 3.236 1.852 9.787 1.00 93.12 111 ILE A C 1
ATOM 891 O O . ILE A 1 111 ? 3.802 1.154 10.632 1.00 93.12 111 ILE A O 1
ATOM 895 N N . SER A 1 112 ? 3.599 1.854 8.509 1.00 93.12 112 SER A N 1
ATOM 896 C CA . SER A 1 112 ? 4.711 1.043 8.011 1.00 93.12 112 SER A CA 1
ATOM 897 C C . SER A 1 112 ? 5.592 1.791 7.020 1.00 93.12 112 SER A C 1
ATOM 899 O O . SER A 1 112 ? 5.153 2.724 6.343 1.00 93.12 112 SER A O 1
ATOM 901 N N . ARG A 1 113 ? 6.844 1.342 6.940 1.00 93.75 113 ARG A N 1
ATOM 902 C CA . ARG A 1 113 ? 7.870 1.802 5.997 1.00 93.75 113 ARG A CA 1
ATOM 903 C C . ARG A 1 113 ? 8.337 0.655 5.109 1.00 93.75 113 ARG A C 1
ATOM 905 O O . ARG A 1 113 ? 8.012 -0.500 5.373 1.00 93.75 113 ARG A O 1
ATOM 912 N N . TYR A 1 114 ? 9.119 0.980 4.087 1.00 93.25 114 TYR A N 1
ATOM 913 C CA . TYR A 1 114 ? 9.740 0.002 3.194 1.00 93.25 114 TYR A CA 1
ATOM 914 C C . TYR A 1 114 ? 11.261 0.091 3.352 1.00 93.25 114 TYR A C 1
ATOM 916 O O . TYR A 1 114 ? 11.862 1.009 2.793 1.00 93.25 114 TYR A O 1
ATOM 924 N N . PRO A 1 115 ? 11.885 -0.802 4.143 1.00 91.50 115 PRO A N 1
ATOM 925 C CA . PRO A 1 115 ? 13.307 -0.701 4.479 1.00 91.50 115 PRO A CA 1
ATOM 926 C C . PRO A 1 115 ? 14.220 -0.854 3.257 1.00 91.50 115 PRO A C 1
ATOM 928 O O . PRO A 1 115 ? 15.301 -0.277 3.232 1.00 91.50 115 PRO A O 1
ATOM 931 N N . ASP A 1 116 ? 13.752 -1.560 2.229 1.00 90.19 116 ASP A N 1
ATOM 932 C CA . ASP A 1 116 ? 14.493 -1.798 0.992 1.00 90.19 116 ASP A CA 1
ATOM 933 C C . ASP A 1 116 ? 14.530 -0.588 0.046 1.00 90.19 116 ASP A C 1
ATOM 935 O O . ASP A 1 116 ? 15.182 -0.644 -0.993 1.00 90.19 116 ASP A O 1
ATOM 939 N N . LEU A 1 117 ? 13.809 0.494 0.350 1.00 89.56 117 LEU A N 1
ATOM 940 C CA . LEU A 1 117 ? 13.875 1.708 -0.458 1.00 89.56 117 LEU A CA 1
ATOM 941 C C . LEU A 1 117 ? 15.226 2.424 -0.303 1.00 89.56 117 LEU A C 1
ATOM 943 O O . LEU A 1 117 ? 15.862 2.354 0.754 1.00 89.56 117 LEU A O 1
ATOM 947 N N . PRO A 1 118 ? 15.657 3.196 -1.316 1.00 88.62 118 PRO A N 1
ATOM 948 C CA . PRO A 1 118 ? 16.831 4.041 -1.179 1.00 88.62 118 PRO A CA 1
ATOM 949 C C . PRO A 1 118 ? 16.615 5.092 -0.086 1.00 88.62 118 PRO A C 1
ATOM 951 O O . PRO A 1 118 ? 15.506 5.588 0.132 1.00 88.62 118 PRO A O 1
ATOM 954 N N . LEU A 1 119 ? 17.697 5.470 0.593 1.00 87.50 119 LEU A N 1
ATOM 955 C CA . LEU A 1 119 ? 17.678 6.605 1.511 1.00 87.50 119 LEU A CA 1
ATOM 956 C C . LEU A 1 119 ? 17.308 7.895 0.753 1.00 87.50 119 LEU A C 1
ATOM 958 O O . LEU A 1 119 ? 17.738 8.069 -0.387 1.00 87.50 119 LEU A O 1
ATOM 962 N N . PRO A 1 120 ? 16.535 8.813 1.363 1.00 89.06 120 PRO A N 1
ATOM 963 C CA . PRO A 1 120 ? 15.980 8.752 2.720 1.00 89.06 120 PRO A CA 1
ATOM 964 C C . PRO A 1 120 ? 14.619 8.030 2.813 1.00 89.06 120 PRO A C 1
ATOM 966 O O . PRO A 1 120 ? 14.064 7.907 3.904 1.00 89.06 120 PRO A O 1
ATOM 969 N N . PHE A 1 121 ? 14.066 7.543 1.697 1.00 88.69 121 PHE A N 1
ATOM 970 C CA . PHE A 1 121 ? 12.708 6.988 1.616 1.00 88.69 121 PHE A CA 1
ATOM 971 C C . PHE A 1 121 ? 12.472 5.777 2.520 1.00 88.69 121 PHE A C 1
ATOM 973 O O . PHE A 1 121 ? 11.379 5.647 3.070 1.00 88.69 121 PHE A O 1
ATOM 980 N N . SER A 1 122 ? 13.490 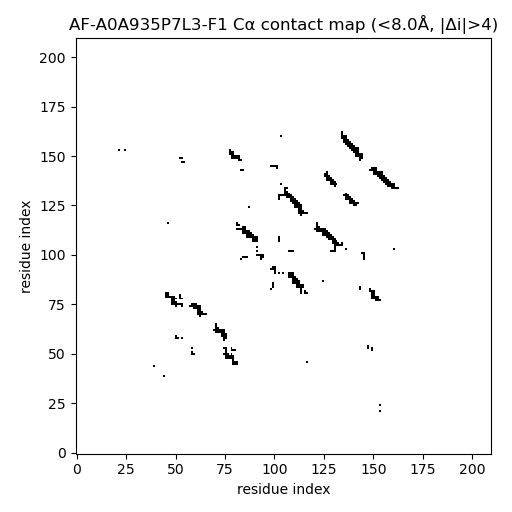4.951 2.772 1.00 91.56 122 SER A N 1
ATOM 981 C CA . SER A 1 122 ? 13.375 3.813 3.698 1.00 91.56 122 SER A CA 1
ATOM 982 C C . SER A 1 122 ? 13.104 4.185 5.155 1.00 91.56 122 SER A C 1
ATOM 984 O O . SER A 1 122 ? 12.697 3.325 5.935 1.00 91.56 122 SER A O 1
ATOM 986 N N . TRP A 1 123 ? 13.278 5.451 5.544 1.00 90.50 123 TRP A N 1
ATOM 987 C CA . TRP A 1 123 ? 12.978 5.927 6.899 1.00 90.50 123 TRP A CA 1
ATOM 988 C C . TRP A 1 123 ? 11.568 6.495 7.031 1.00 90.50 123 TRP A C 1
ATOM 990 O O . TRP A 1 123 ? 11.053 6.595 8.144 1.00 90.50 123 TRP A O 1
ATOM 1000 N N . PHE A 1 124 ? 10.924 6.850 5.919 1.00 93.06 124 PHE A N 1
ATOM 1001 C CA . PHE A 1 124 ? 9.624 7.499 5.964 1.00 93.06 124 PHE A CA 1
ATOM 1002 C C . PHE A 1 124 ? 8.483 6.486 6.159 1.00 93.06 124 PHE A C 1
ATOM 1004 O O . PHE A 1 124 ? 8.493 5.398 5.573 1.00 93.06 124 PHE A O 1
ATOM 1011 N N . PRO A 1 125 ? 7.449 6.839 6.945 1.00 93.00 125 PRO A N 1
ATOM 1012 C CA . PRO A 1 125 ? 6.229 6.050 7.049 1.00 93.00 125 PRO A CA 1
ATOM 1013 C C . PRO A 1 125 ? 5.374 6.240 5.788 1.00 93.00 125 PRO A C 1
ATOM 1015 O O . PRO A 1 125 ? 4.458 7.059 5.748 1.00 93.00 125 PRO A O 1
ATOM 1018 N N . ILE A 1 126 ? 5.683 5.489 4.730 1.00 93.44 126 ILE A N 1
ATOM 1019 C CA . ILE A 1 126 ? 5.012 5.618 3.423 1.00 93.44 126 ILE A CA 1
ATOM 1020 C C . ILE A 1 126 ? 3.610 4.988 3.441 1.00 93.44 126 ILE A C 1
ATOM 1022 O O . ILE A 1 126 ? 2.848 5.160 2.496 1.00 93.44 126 ILE A O 1
ATOM 1026 N N . TYR A 1 127 ? 3.225 4.274 4.499 1.00 93.69 127 TYR A N 1
ATOM 1027 C CA . TYR A 1 127 ? 1.894 3.688 4.628 1.00 93.69 127 TYR A CA 1
ATOM 1028 C C . TYR A 1 127 ? 1.263 3.990 5.978 1.00 93.69 127 TYR A C 1
ATOM 1030 O O . TYR A 1 127 ? 1.867 3.740 7.021 1.00 93.69 127 TYR A O 1
ATOM 1038 N N . VAL A 1 128 ? 0.014 4.455 5.942 1.00 94.25 128 VAL A N 1
ATOM 1039 C CA . VAL A 1 128 ? -0.816 4.687 7.124 1.00 94.25 128 VAL A CA 1
ATOM 1040 C C . VAL A 1 128 ? -2.218 4.166 6.855 1.00 94.25 128 VAL A C 1
ATOM 1042 O O . VAL A 1 128 ? -2.848 4.502 5.849 1.00 94.25 128 VAL A O 1
ATOM 1045 N N . ALA A 1 129 ? -2.744 3.371 7.777 1.00 93.69 129 ALA A N 1
ATOM 1046 C CA . ALA A 1 129 ? -4.139 2.974 7.745 1.00 93.69 129 ALA A CA 1
ATOM 1047 C C . ALA A 1 129 ? -4.704 2.770 9.147 1.00 93.69 129 ALA A C 1
ATOM 1049 O O . ALA A 1 129 ? -3.993 2.416 10.086 1.00 93.69 129 ALA A O 1
ATOM 1050 N N . PHE A 1 130 ? -6.008 2.984 9.271 1.00 93.69 130 PHE A N 1
ATOM 1051 C CA . PHE A 1 130 ? -6.751 2.758 10.498 1.00 93.69 130 PHE A CA 1
ATOM 1052 C C . PHE A 1 130 ? -8.183 2.332 10.197 1.00 93.69 130 PHE A C 1
ATOM 1054 O O . PHE A 1 130 ? -8.752 2.637 9.149 1.00 93.69 130 PHE A O 1
ATOM 1061 N N . THR A 1 131 ? -8.775 1.621 11.143 1.00 93.12 131 THR A N 1
ATOM 1062 C CA . THR A 1 131 ? -10.188 1.272 11.163 1.00 93.12 131 THR A CA 1
ATOM 1063 C C . THR A 1 131 ? -10.745 1.688 12.507 1.00 93.12 131 THR A C 1
ATOM 1065 O O . THR A 1 131 ? -10.289 1.220 13.546 1.00 93.12 131 THR A O 1
ATOM 1068 N N . THR A 1 132 ? -11.736 2.565 12.504 1.00 91.81 132 THR A N 1
ATOM 1069 C CA . THR A 1 132 ? -12.405 3.012 13.725 1.00 91.81 132 THR A CA 1
ATOM 1070 C C . THR A 1 132 ? -13.252 1.889 14.340 1.00 91.81 132 THR A C 1
ATOM 1072 O O . THR A 1 132 ? -13.578 0.891 13.690 1.00 91.81 132 THR A O 1
ATOM 1075 N N . GLY A 1 133 ? -13.647 2.046 15.607 1.00 88.31 133 GLY A N 1
ATOM 1076 C CA . GLY A 1 133 ? -14.521 1.083 16.292 1.00 88.31 133 GLY A CA 1
ATOM 1077 C C . GLY A 1 133 ? -15.914 0.944 15.660 1.00 88.31 133 GLY A C 1
ATOM 1078 O O . GLY A 1 133 ? -16.533 -0.109 15.763 1.00 88.31 133 GLY A O 1
ATOM 1079 N N . ASP A 1 134 ? -16.393 1.966 14.946 1.00 89.62 134 ASP A N 1
ATOM 1080 C CA . ASP A 1 134 ? -17.665 1.946 14.214 1.00 89.62 134 ASP A CA 1
ATOM 1081 C C . ASP A 1 134 ? -17.534 1.434 12.764 1.00 89.62 134 ASP A C 1
ATOM 1083 O O . ASP A 1 134 ? -18.529 1.380 12.034 1.00 89.62 134 ASP A O 1
ATOM 1087 N N . GLY A 1 135 ? -16.328 1.035 12.346 1.00 88.69 135 GLY A N 1
ATOM 1088 C CA . GLY A 1 135 ? -16.062 0.384 11.063 1.00 88.69 135 GLY A CA 1
ATOM 1089 C C . GLY A 1 135 ? -15.684 1.306 9.918 1.00 88.69 135 GLY A C 1
ATOM 1090 O O . GLY A 1 135 ? -15.650 0.846 8.781 1.00 88.69 135 GLY A O 1
ATOM 1091 N N . LEU A 1 136 ? -15.403 2.585 10.148 1.00 90.88 136 LEU A N 1
ATOM 1092 C CA . LEU A 1 136 ? -14.820 3.426 9.110 1.00 90.88 136 LEU A CA 1
ATOM 1093 C C . LEU A 1 136 ? -13.353 3.036 8.915 1.00 90.88 136 LEU A C 1
ATOM 1095 O O . LEU A 1 136 ? -12.537 3.158 9.822 1.00 90.88 136 LEU A O 1
ATOM 1099 N N . HIS A 1 137 ? -13.023 2.567 7.720 1.00 92.25 137 HIS A N 1
ATOM 1100 C CA . HIS A 1 137 ? -11.676 2.205 7.315 1.00 92.25 137 HIS A CA 1
ATOM 1101 C C . HIS A 1 137 ? -11.087 3.286 6.417 1.00 92.25 137 HIS A C 1
ATOM 1103 O O . HIS A 1 137 ? -11.682 3.651 5.397 1.00 92.25 137 HIS A O 1
ATOM 1109 N N . PHE A 1 138 ? -9.896 3.742 6.781 1.00 92.81 138 PHE A N 1
ATOM 1110 C CA . PHE A 1 138 ? -9.095 4.694 6.035 1.00 92.81 138 PHE A CA 1
ATOM 1111 C C . PHE A 1 138 ? -7.707 4.115 5.768 1.00 92.81 138 PHE A C 1
ATOM 1113 O O . PHE A 1 138 ? -7.096 3.500 6.642 1.00 92.81 138 PHE A O 1
ATOM 1120 N N . ARG A 1 139 ? -7.193 4.347 4.562 1.00 92.81 139 ARG A N 1
ATOM 1121 C CA . ARG A 1 139 ? -5.850 3.953 4.145 1.00 92.81 139 ARG A CA 1
ATOM 1122 C C . ARG A 1 139 ? -5.286 4.953 3.155 1.00 92.81 139 ARG A C 1
ATOM 1124 O O . ARG A 1 139 ? -5.988 5.353 2.226 1.00 92.81 139 ARG A O 1
ATOM 1131 N N . ILE A 1 140 ? -4.007 5.266 3.314 1.00 93.88 140 ILE A N 1
ATOM 1132 C CA . ILE A 1 140 ? -3.231 6.098 2.401 1.00 93.88 140 ILE A CA 1
ATOM 1133 C C . ILE A 1 140 ? -1.792 5.579 2.290 1.00 93.88 140 ILE A C 1
ATOM 1135 O O . ILE A 1 140 ? -1.239 5.035 3.248 1.00 93.88 140 ILE A O 1
ATOM 1139 N N . GLY A 1 141 ? -1.187 5.759 1.117 1.00 94.06 141 GLY A N 1
ATOM 1140 C CA . GLY A 1 141 ? 0.229 5.491 0.894 1.00 94.06 141 GLY A CA 1
ATOM 1141 C C . GLY A 1 141 ? 0.502 4.180 0.159 1.00 94.06 141 GLY A C 1
ATOM 1142 O O . GLY A 1 141 ? -0.277 3.789 -0.709 1.00 94.06 141 GLY A O 1
ATOM 1143 N N . ALA A 1 142 ? 1.623 3.522 0.457 1.00 93.44 142 ALA A N 1
ATOM 1144 C CA . ALA A 1 142 ? 2.085 2.338 -0.272 1.00 93.44 142 ALA A CA 1
ATOM 1145 C C . ALA A 1 142 ? 1.593 1.041 0.366 1.00 93.44 142 ALA A C 1
ATOM 1147 O O . ALA A 1 142 ? 2.054 0.636 1.434 1.00 93.44 142 ALA A O 1
ATOM 1148 N N . ARG A 1 143 ? 0.641 0.380 -0.287 1.00 92.44 143 ARG A N 1
ATOM 1149 C CA . ARG A 1 143 ? 0.012 -0.837 0.224 1.00 92.44 143 ARG A CA 1
ATOM 1150 C C . ARG A 1 143 ? 0.697 -2.071 -0.356 1.00 92.44 143 ARG A C 1
ATOM 1152 O O . ARG A 1 143 ? 0.634 -2.287 -1.559 1.00 92.44 143 ARG A O 1
ATOM 1159 N N . TRP A 1 144 ? 1.237 -2.910 0.516 1.00 91.56 144 TRP A N 1
ATOM 1160 C CA . TRP A 1 144 ? 1.689 -4.253 0.166 1.00 91.56 144 TRP A CA 1
ATOM 1161 C C . TRP A 1 144 ? 0.501 -5.210 0.011 1.00 91.56 144 TRP A C 1
ATOM 1163 O O . TRP A 1 144 ? -0.401 -5.225 0.858 1.00 91.56 144 TRP A O 1
ATOM 1173 N N . ASP A 1 145 ? 0.489 -5.990 -1.066 1.00 88.81 145 ASP A N 1
ATOM 1174 C CA . ASP A 1 145 ? -0.419 -7.120 -1.253 1.00 88.81 145 ASP A CA 1
ATOM 1175 C C . ASP A 1 145 ? 0.274 -8.409 -0.789 1.00 88.81 145 ASP A C 1
ATOM 1177 O O . ASP A 1 145 ? 1.260 -8.847 -1.377 1.00 88.81 145 ASP A O 1
ATOM 1181 N N . ASP A 1 146 ? -0.210 -9.010 0.303 1.00 84.06 146 ASP A N 1
ATOM 1182 C CA . ASP A 1 146 ? 0.401 -10.201 0.899 1.00 84.06 146 ASP A CA 1
ATOM 1183 C C . ASP A 1 146 ? 0.120 -11.491 0.117 1.00 84.06 146 ASP A C 1
ATOM 1185 O O . ASP A 1 146 ? 0.807 -12.488 0.353 1.00 84.06 146 ASP A O 1
ATOM 1189 N N . VAL A 1 147 ? -0.864 -11.474 -0.789 1.00 84.25 147 VAL A N 1
ATOM 1190 C CA . VAL A 1 147 ? -1.244 -12.627 -1.617 1.00 84.25 147 VAL A CA 1
ATOM 1191 C C . VAL A 1 147 ? -0.323 -12.745 -2.825 1.00 84.25 147 VAL A C 1
ATOM 1193 O O . VAL A 1 147 ? 0.253 -13.805 -3.053 1.00 84.25 147 VAL A O 1
ATOM 1196 N N . ASP A 1 148 ? -0.155 -11.645 -3.555 1.00 87.75 148 ASP A N 1
ATOM 1197 C CA . ASP A 1 148 ? 0.576 -11.611 -4.827 1.00 87.75 148 ASP A CA 1
ATOM 1198 C C . ASP A 1 148 ? 1.981 -10.988 -4.712 1.00 87.75 148 ASP A C 1
ATOM 1200 O O . ASP A 1 148 ? 2.704 -10.927 -5.702 1.00 87.75 148 ASP A O 1
ATOM 1204 N N . ALA A 1 149 ? 2.367 -10.532 -3.516 1.00 87.94 149 ALA A N 1
ATOM 1205 C CA . ALA A 1 149 ? 3.688 -9.993 -3.189 1.00 87.94 149 ALA A CA 1
ATOM 1206 C C . ALA A 1 149 ? 4.136 -8.794 -4.053 1.00 87.94 149 ALA A C 1
ATOM 1208 O O . ALA A 1 149 ? 5.258 -8.767 -4.550 1.00 87.94 149 ALA A O 1
ATOM 1209 N N . TYR A 1 150 ? 3.275 -7.781 -4.191 1.00 91.06 150 TYR A N 1
ATOM 1210 C CA . TYR A 1 150 ? 3.613 -6.513 -4.852 1.00 91.06 150 TYR A CA 1
ATOM 1211 C C . TYR A 1 150 ? 3.210 -5.296 -4.009 1.00 91.06 150 TYR A C 1
ATOM 1213 O O . TYR A 1 150 ? 2.317 -5.373 -3.159 1.00 91.06 150 TYR A O 1
ATOM 1221 N N . THR A 1 151 ? 3.832 -4.143 -4.271 1.00 93.06 151 THR A N 1
ATOM 1222 C CA . THR A 1 151 ? 3.487 -2.863 -3.632 1.00 93.06 151 THR A CA 1
ATOM 1223 C C . THR A 1 151 ? 2.664 -1.992 -4.572 1.00 93.06 151 THR A C 1
ATOM 1225 O O . THR A 1 151 ? 3.083 -1.724 -5.690 1.00 93.06 151 THR A O 1
ATOM 1228 N N . GLN A 1 152 ? 1.522 -1.483 -4.109 1.00 93.94 152 GLN A N 1
ATOM 1229 C CA . GLN A 1 152 ? 0.693 -0.511 -4.826 1.00 93.94 152 GLN A CA 1
ATOM 1230 C C . GLN A 1 152 ? 0.869 0.900 -4.238 1.00 93.94 152 GLN A C 1
ATOM 1232 O O . GLN A 1 152 ? 0.546 1.125 -3.067 1.00 93.94 152 GLN A O 1
ATOM 1237 N N . PHE A 1 153 ? 1.305 1.869 -5.046 1.00 93.62 153 PHE A N 1
ATOM 1238 C CA . PHE A 1 153 ? 1.434 3.282 -4.686 1.00 93.62 153 PHE A CA 1
ATOM 1239 C C . PHE A 1 153 ? 1.053 4.212 -5.862 1.00 93.62 153 PHE A C 1
ATOM 1241 O O . PHE A 1 153 ? 1.494 3.988 -6.983 1.00 93.62 153 PHE A O 1
ATOM 1248 N N . PRO A 1 154 ? 0.261 5.276 -5.641 1.00 92.31 154 PRO A N 1
ATOM 1249 C CA . PRO A 1 154 ? -0.434 5.603 -4.402 1.00 92.31 154 PRO A CA 1
ATOM 1250 C C . PRO A 1 154 ? -1.658 4.706 -4.212 1.00 92.31 154 PRO A C 1
ATOM 1252 O O . PRO A 1 154 ? -2.424 4.503 -5.145 1.00 92.31 154 PRO A O 1
ATOM 1255 N N . SER A 1 155 ? -1.888 4.209 -2.998 1.00 90.56 155 SER A N 1
ATOM 1256 C CA . SER A 1 155 ? -3.121 3.512 -2.628 1.00 90.56 155 SER A CA 1
ATOM 1257 C C . SER A 1 155 ? -3.912 4.362 -1.635 1.00 90.56 155 SER A C 1
ATOM 1259 O O . SER A 1 155 ? -3.435 4.655 -0.539 1.00 90.56 155 SER A O 1
ATOM 1261 N N . VAL A 1 156 ? -5.159 4.681 -1.981 1.00 89.19 156 VAL A N 1
ATOM 1262 C CA . VAL A 1 156 ? -6.094 5.414 -1.118 1.00 89.19 156 VAL A CA 1
ATOM 1263 C C . VAL A 1 156 ? -7.385 4.616 -0.988 1.00 89.19 156 VAL A C 1
ATOM 1265 O O . VAL A 1 156 ? -7.928 4.143 -1.982 1.00 89.19 156 VAL A O 1
ATOM 1268 N N . ALA A 1 157 ? -7.890 4.450 0.233 1.00 87.81 157 ALA A N 1
ATOM 1269 C CA . ALA A 1 157 ? -9.192 3.837 0.463 1.00 87.81 157 ALA A CA 1
ATOM 1270 C C . ALA A 1 157 ? -9.918 4.508 1.628 1.00 87.81 157 ALA A C 1
ATOM 1272 O O . ALA A 1 157 ? -9.352 4.683 2.704 1.00 87.81 157 ALA A O 1
ATOM 1273 N N . ILE A 1 158 ? -11.196 4.826 1.416 1.00 90.06 158 ILE A N 1
ATOM 1274 C CA . ILE A 1 158 ? -12.125 5.274 2.456 1.00 90.06 158 ILE A CA 1
ATOM 1275 C C . ILE A 1 158 ? -13.397 4.452 2.288 1.00 90.06 158 ILE A C 1
ATOM 1277 O O . ILE A 1 158 ? -14.102 4.595 1.288 1.00 90.06 158 ILE A O 1
ATOM 1281 N N . LYS A 1 159 ? -13.678 3.547 3.224 1.00 88.38 159 LYS A N 1
ATOM 1282 C CA . LYS A 1 159 ? -14.854 2.668 3.149 1.00 88.38 159 LYS A CA 1
ATOM 1283 C C . LYS A 1 159 ? -15.403 2.354 4.531 1.00 88.38 159 LYS A C 1
ATOM 1285 O O . LYS A 1 159 ? -14.653 2.286 5.495 1.00 88.38 159 LYS A O 1
ATOM 1290 N N . ARG A 1 160 ? -16.707 2.103 4.626 1.00 88.50 160 ARG A N 1
ATOM 1291 C CA . ARG A 1 160 ? -17.321 1.559 5.841 1.00 88.50 160 ARG A CA 1
ATOM 1292 C C . ARG A 1 160 ? -17.292 0.032 5.763 1.00 88.50 160 ARG A C 1
ATOM 1294 O O . ARG A 1 160 ? -17.874 -0.556 4.856 1.00 88.50 160 ARG A O 1
ATOM 1301 N N . LEU A 1 161 ? -16.586 -0.606 6.688 1.00 84.94 161 LEU A N 1
ATOM 1302 C CA . LEU A 1 161 ? -16.626 -2.043 6.914 1.00 84.94 161 LEU A CA 1
ATOM 1303 C C . LEU A 1 161 ? -17.965 -2.378 7.565 1.00 84.94 161 LEU A C 1
ATOM 1305 O O . LEU A 1 161 ? -18.243 -2.002 8.708 1.00 84.94 161 LEU A O 1
ATOM 1309 N N . TYR A 1 162 ? -18.816 -3.071 6.818 1.00 75.12 162 TYR A N 1
ATOM 1310 C CA . TYR A 1 162 ? -20.048 -3.606 7.370 1.00 75.12 162 TYR A CA 1
ATOM 1311 C C . TYR A 1 162 ? -19.698 -4.732 8.333 1.00 75.12 162 TYR A C 1
ATOM 1313 O O . TYR A 1 162 ? -19.027 -5.696 7.958 1.00 75.12 162 TYR A O 1
ATOM 1321 N N . ILE A 1 163 ? -20.176 -4.607 9.571 1.00 60.62 163 ILE A N 1
ATOM 1322 C CA . ILE A 1 163 ? -20.112 -5.693 10.538 1.00 60.62 163 ILE A CA 1
ATOM 1323 C C . ILE A 1 163 ? -20.904 -6.836 9.901 1.00 60.62 163 ILE A C 1
ATOM 1325 O O . ILE A 1 163 ? -22.123 -6.726 9.751 1.00 60.62 163 ILE A O 1
ATOM 1329 N N . ARG A 1 164 ? -20.254 -7.944 9.532 1.00 54.50 164 ARG A N 1
ATOM 1330 C CA . ARG A 1 164 ? -20.978 -9.217 9.454 1.00 54.50 164 ARG A CA 1
ATOM 1331 C C . ARG A 1 164 ? -21.384 -9.551 10.888 1.00 54.50 164 ARG A C 1
ATOM 1333 O O . ARG A 1 164 ? -20.656 -10.231 11.603 1.00 54.50 164 ARG A O 1
ATOM 1340 N N . ARG A 1 165 ? -22.497 -8.978 11.355 1.00 45.03 165 ARG A N 1
ATOM 1341 C CA . ARG A 1 165 ? -23.115 -9.375 12.619 1.00 45.03 165 ARG A CA 1
ATOM 1342 C C . ARG A 1 165 ? -23.692 -10.766 12.383 1.00 45.03 165 ARG A C 1
ATOM 1344 O O . ARG A 1 165 ? -24.781 -10.894 11.845 1.00 45.03 165 ARG A O 1
ATOM 1351 N N . GLY A 1 166 ? -22.917 -11.781 12.745 1.00 53.59 166 GLY A N 1
ATOM 1352 C CA . GLY A 1 166 ? -23.349 -13.172 12.777 1.00 53.59 166 GLY A CA 1
ATOM 1353 C C . GLY A 1 166 ? -23.085 -13.983 11.501 1.00 53.59 166 GLY A C 1
ATOM 1354 O O . GLY A 1 166 ? -22.738 -13.428 10.449 1.00 53.59 166 GLY A O 1
ATOM 1355 N N . PRO A 1 167 ? -23.218 -15.320 11.605 1.00 58.28 167 PRO A N 1
ATOM 1356 C CA . PRO A 1 167 ? -23.279 -16.184 10.437 1.00 58.28 167 PRO A CA 1
ATOM 1357 C C . PRO A 1 167 ? -24.371 -15.663 9.503 1.00 58.28 167 PRO A C 1
ATOM 1359 O O . PRO A 1 167 ? -25.423 -15.218 9.965 1.00 58.28 167 PRO A O 1
ATOM 1362 N N . ARG A 1 168 ? -24.128 -15.699 8.185 1.00 53.56 168 ARG A N 1
ATOM 1363 C CA . ARG A 1 168 ? -25.233 -15.511 7.237 1.00 53.56 168 ARG A CA 1
ATOM 1364 C C . ARG A 1 168 ? -26.314 -16.515 7.648 1.00 53.56 168 ARG A C 1
ATOM 1366 O O . ARG A 1 168 ? -25.937 -17.670 7.859 1.00 53.56 168 ARG A O 1
ATOM 1373 N N . PRO A 1 169 ? -27.591 -16.117 7.785 1.00 58.53 169 PRO A N 1
ATOM 1374 C CA . PRO A 1 169 ? -28.647 -17.109 7.853 1.00 58.53 169 PRO A CA 1
ATOM 1375 C C . PRO A 1 169 ? -28.426 -18.023 6.654 1.00 58.53 169 PRO A C 1
ATOM 1377 O O . PRO A 1 169 ? -28.357 -17.554 5.514 1.00 58.53 169 PRO A O 1
ATOM 1380 N N . VAL A 1 170 ? -28.154 -19.296 6.934 1.00 73.38 170 VAL A N 1
ATOM 1381 C CA . VAL A 1 170 ? -28.142 -20.307 5.887 1.00 73.38 170 VAL A CA 1
ATOM 1382 C C . VAL A 1 170 ? 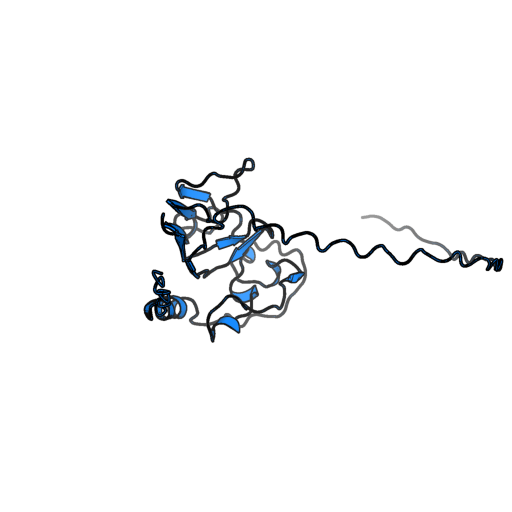-29.556 -20.222 5.322 1.00 73.38 170 VAL A C 1
ATOM 1384 O O . VAL A 1 170 ? -30.495 -20.325 6.122 1.00 73.38 170 VAL A O 1
ATOM 1387 N N . PRO A 1 171 ? -29.743 -19.908 4.025 1.00 75.50 171 PRO A N 1
ATOM 1388 C CA . PRO A 1 171 ? -31.078 -19.986 3.456 1.00 75.50 171 PRO A CA 1
ATOM 1389 C C . PRO A 1 171 ? -31.624 -21.367 3.833 1.00 75.50 171 PRO A C 1
ATOM 1391 O O . PRO A 1 171 ? -30.831 -22.320 3.846 1.00 75.50 171 PRO A O 1
ATOM 1394 N N . PRO A 1 172 ? -32.906 -21.484 4.228 1.00 78.12 172 PRO A N 1
ATOM 1395 C CA . PRO A 1 172 ? -33.499 -22.796 4.432 1.00 78.12 172 PRO A CA 1
ATOM 1396 C C . PRO A 1 172 ? -33.080 -23.641 3.236 1.00 78.12 172 PRO A C 1
ATOM 1398 O O . PRO A 1 172 ? -33.217 -23.166 2.107 1.00 78.12 172 PRO A O 1
ATOM 1401 N N . ARG A 1 173 ? -32.463 -24.808 3.472 1.00 76.38 173 ARG A N 1
ATOM 1402 C CA . ARG A 1 173 ? -32.261 -25.764 2.383 1.00 76.38 173 ARG A CA 1
ATOM 1403 C C . ARG A 1 173 ? -33.639 -25.898 1.759 1.00 76.38 173 ARG A C 1
ATOM 1405 O O . ARG A 1 173 ? -34.560 -26.325 2.459 1.00 76.38 173 ARG A O 1
ATOM 1412 N N . GLU A 1 174 ? -33.790 -25.442 0.518 1.00 78.06 174 GLU A N 1
ATOM 1413 C CA . GLU A 1 174 ? -34.968 -25.803 -0.250 1.00 78.06 174 GLU A CA 1
ATOM 1414 C C . GLU A 1 174 ? -35.071 -27.322 -0.108 1.00 78.06 174 GLU A C 1
ATOM 1416 O O . GLU A 1 174 ? -34.024 -27.990 -0.151 1.00 78.06 174 GLU A O 1
ATOM 1421 N N . PRO A 1 175 ? -36.259 -27.861 0.230 1.00 78.31 175 PRO A N 1
ATOM 1422 C CA . PRO A 1 175 ? -36.446 -29.299 0.248 1.00 78.31 175 PRO A CA 1
ATOM 1423 C C . PRO A 1 175 ? -35.845 -29.789 -1.056 1.00 78.31 175 PRO A C 1
ATOM 1425 O O . PRO A 1 175 ? -36.258 -29.305 -2.107 1.00 78.31 175 PRO A O 1
ATOM 1428 N N . HIS A 1 176 ? -34.796 -30.613 -0.973 1.00 73.38 176 HIS A N 1
ATOM 1429 C CA . HIS A 1 176 ? -34.245 -31.244 -2.158 1.00 73.38 176 HIS A CA 1
ATOM 1430 C C . HIS A 1 176 ? -35.457 -31.850 -2.851 1.00 73.38 176 HIS A C 1
ATOM 1432 O O . HIS A 1 176 ? -36.090 -32.745 -2.280 1.00 73.38 176 HIS A O 1
ATOM 1438 N N . GLU A 1 177 ? -35.836 -31.297 -4.006 1.00 73.81 177 GLU A N 1
ATOM 1439 C CA . GLU A 1 177 ? -36.731 -32.015 -4.889 1.00 73.81 177 GLU A CA 1
ATOM 1440 C C . GLU A 1 177 ? -36.066 -33.379 -5.046 1.00 73.81 177 GLU A C 1
ATOM 1442 O O . GLU A 1 177 ? -34.853 -33.422 -5.301 1.00 73.81 177 GLU A O 1
ATOM 1447 N N . PRO A 1 178 ? -36.779 -34.474 -4.726 1.00 77.00 178 PRO A N 1
ATOM 1448 C CA . PRO A 1 178 ? -36.214 -35.797 -4.892 1.00 77.00 178 PRO A CA 1
ATOM 1449 C C . PRO A 1 178 ? -35.669 -35.841 -6.310 1.00 77.00 178 PRO A C 1
ATOM 1451 O O . PRO A 1 178 ? -36.407 -35.529 -7.250 1.00 77.00 178 PRO A O 1
ATOM 1454 N N . GLU A 1 179 ? -34.367 -36.123 -6.439 1.00 72.50 179 GLU A N 1
ATOM 1455 C CA . GLU A 1 179 ? -33.772 -36.293 -7.755 1.00 72.50 179 GLU A CA 1
ATOM 1456 C C . GLU A 1 179 ? -34.689 -37.246 -8.522 1.00 72.50 179 GLU A C 1
ATOM 1458 O O . GLU A 1 179 ? -35.093 -38.270 -7.949 1.00 72.50 179 GLU A O 1
ATOM 1463 N N . PRO A 1 180 ? -35.109 -36.888 -9.749 1.00 70.25 180 PRO A N 1
ATOM 1464 C CA . PRO A 1 180 ? -35.889 -37.801 -10.558 1.00 70.25 180 PRO A CA 1
ATOM 1465 C C . PRO A 1 180 ? -35.102 -39.102 -10.582 1.00 70.25 180 PRO A C 1
ATOM 1467 O O . PRO A 1 180 ? -33.922 -39.093 -10.936 1.00 70.25 180 PRO A O 1
ATOM 1470 N N . ALA A 1 181 ? -35.732 -40.174 -10.092 1.00 67.69 181 ALA A N 1
ATOM 1471 C CA . ALA A 1 181 ? -35.132 -41.493 -10.069 1.00 67.69 181 ALA A CA 1
ATOM 1472 C C . ALA A 1 181 ? -34.519 -41.714 -11.448 1.00 67.69 181 ALA A C 1
ATOM 1474 O O . ALA A 1 181 ? -35.241 -41.641 -12.445 1.00 67.69 181 ALA A O 1
ATOM 1475 N N . LEU A 1 182 ? -33.191 -41.862 -11.484 1.00 62.97 182 LEU A N 1
ATOM 1476 C CA . LEU A 1 182 ? -32.460 -42.276 -12.668 1.00 62.97 182 LEU A CA 1
ATOM 1477 C C . LEU A 1 182 ? -33.145 -43.557 -13.127 1.00 62.97 182 LEU A C 1
ATOM 1479 O O . LEU A 1 182 ? -32.989 -44.604 -12.507 1.00 62.97 182 LEU A O 1
ATOM 1483 N N . SER A 1 183 ? -34.003 -43.425 -14.134 1.00 58.97 183 SER A N 1
ATOM 1484 C CA . SER A 1 183 ? -34.546 -44.559 -14.846 1.00 58.97 183 SER A CA 1
ATOM 1485 C C . SER A 1 183 ? -33.345 -45.280 -15.417 1.00 58.97 183 SER A C 1
ATOM 1487 O O . SER A 1 183 ? -32.542 -44.660 -16.117 1.00 58.97 183 SER A O 1
ATOM 1489 N N . ASP A 1 184 ? -33.222 -46.547 -15.051 1.00 56.97 184 ASP A N 1
ATOM 1490 C CA . ASP A 1 184 ? -32.240 -47.483 -15.560 1.00 56.97 184 ASP A CA 1
ATOM 1491 C C . ASP A 1 184 ? -32.264 -47.460 -17.099 1.00 56.97 184 ASP A C 1
ATOM 1493 O O . ASP A 1 184 ? -33.059 -48.150 -17.732 1.00 56.97 184 ASP A O 1
ATOM 1497 N N . GLU A 1 185 ? -31.422 -46.633 -17.727 1.00 60.09 185 GLU A N 1
ATOM 1498 C CA . GLU A 1 185 ? -31.071 -46.825 -19.132 1.00 60.09 185 GLU A CA 1
ATOM 1499 C C . GLU A 1 185 ? -30.032 -47.941 -19.185 1.00 60.09 185 GLU A C 1
ATOM 1501 O O . GLU A 1 185 ? -28.818 -47.746 -19.098 1.00 60.09 185 GLU A O 1
ATOM 1506 N N . GLU A 1 186 ? -30.586 -49.148 -19.273 1.00 55.78 186 GLU A N 1
ATOM 1507 C CA . GLU A 1 186 ? -29.973 -50.312 -19.886 1.00 55.78 186 GLU A CA 1
ATOM 1508 C C . GLU A 1 186 ? -29.284 -49.951 -21.209 1.00 55.78 186 GLU A C 1
ATOM 1510 O O . GLU A 1 186 ? -29.871 -49.355 -22.110 1.00 55.78 186 GLU A O 1
ATOM 1515 N N . GLY A 1 187 ? -28.062 -50.460 -21.357 1.00 58.09 187 GLY A N 1
ATOM 1516 C CA . GLY A 1 187 ? -27.625 -51.037 -22.620 1.00 58.09 187 GLY A CA 1
ATOM 1517 C C . GLY A 1 187 ? -27.128 -50.061 -23.679 1.00 58.09 187 GLY A C 1
ATOM 1518 O O . GLY A 1 187 ? -27.830 -49.744 -24.639 1.00 58.09 187 GLY A O 1
ATOM 1519 N N . ARG A 1 188 ? -25.827 -49.766 -23.633 1.00 51.44 188 ARG A N 1
ATOM 1520 C CA . ARG A 1 188 ? -25.046 -49.796 -24.873 1.00 51.44 188 ARG A CA 1
ATOM 1521 C C . ARG A 1 188 ? -23.602 -50.194 -24.613 1.00 51.44 188 ARG A C 1
ATOM 1523 O O . ARG A 1 188 ? -22.743 -49.377 -24.297 1.00 51.44 188 ARG A O 1
ATOM 1530 N N . GLU A 1 189 ? -23.385 -51.494 -24.744 1.00 60.38 189 GLU A N 1
ATOM 1531 C CA . GLU A 1 189 ? -22.132 -52.043 -25.235 1.00 60.38 189 GLU A CA 1
ATOM 1532 C C . GLU A 1 189 ? -21.890 -51.439 -26.625 1.00 60.38 189 GLU A C 1
ATOM 1534 O O . GLU A 1 189 ? -22.750 -51.534 -27.500 1.00 60.38 189 GLU A O 1
ATOM 1539 N N . ASP A 1 190 ? -20.754 -50.779 -26.820 1.00 57.88 190 ASP A N 1
ATOM 1540 C CA . ASP A 1 190 ? -20.128 -50.768 -28.136 1.00 57.88 190 ASP A CA 1
ATOM 1541 C C . ASP A 1 190 ? -18.616 -50.808 -27.933 1.00 57.88 190 ASP A C 1
ATOM 1543 O O . ASP A 1 190 ? -17.962 -49.849 -27.510 1.00 57.88 190 ASP A O 1
ATOM 1547 N N . GLU A 1 191 ? -18.107 -52.015 -28.148 1.00 55.91 191 GLU A N 1
ATOM 1548 C CA . GLU A 1 191 ? -16.708 -52.337 -28.321 1.00 55.91 191 GLU A CA 1
ATOM 1549 C C . GLU A 1 191 ? -16.169 -51.552 -29.521 1.00 55.91 191 GLU A C 1
ATOM 1551 O O . GLU A 1 191 ? -16.678 -51.635 -30.636 1.00 55.91 191 GLU A O 1
ATOM 1556 N N . GLY A 1 192 ? -15.110 -50.786 -29.287 1.00 49.19 192 GLY A N 1
ATOM 1557 C CA . GLY A 1 192 ? -14.386 -50.055 -30.320 1.00 49.19 192 GLY A CA 1
ATOM 1558 C C . GLY A 1 192 ? -12.889 -50.225 -30.133 1.00 49.19 192 GLY A C 1
ATOM 1559 O O . GLY A 1 192 ? -12.185 -49.258 -29.860 1.00 49.19 192 GLY A O 1
ATOM 1560 N N . ASP A 1 193 ? -12.439 -51.475 -30.226 1.00 54.16 193 ASP A N 1
ATOM 1561 C CA . ASP A 1 193 ? -11.052 -51.856 -30.484 1.00 54.16 193 ASP A CA 1
ATOM 1562 C C . ASP A 1 193 ? -10.614 -51.303 -31.853 1.00 54.16 193 ASP A C 1
ATOM 1564 O O . ASP A 1 193 ? -11.371 -51.361 -32.825 1.00 54.16 193 ASP A O 1
ATOM 1568 N N . GLY A 1 194 ? -9.404 -50.749 -31.948 1.00 47.03 194 GLY A N 1
ATOM 1569 C CA . GLY A 1 194 ? -8.903 -50.257 -33.230 1.00 47.03 194 GLY A CA 1
ATOM 1570 C C . GLY A 1 194 ? -7.665 -49.365 -33.185 1.00 47.03 194 GLY A C 1
ATOM 1571 O O . GLY A 1 194 ? -7.778 -48.145 -33.254 1.00 47.03 194 GLY A O 1
ATOM 1572 N N . GLY A 1 195 ? -6.489 -50.002 -33.217 1.00 44.59 195 GLY A N 1
ATOM 1573 C CA . GLY A 1 195 ? -5.260 -49.477 -33.842 1.00 44.59 195 GLY A CA 1
ATOM 1574 C C . GLY A 1 195 ? -4.290 -48.775 -32.884 1.00 44.59 195 GLY A C 1
ATOM 1575 O O . GLY A 1 195 ? -4.606 -47.731 -32.331 1.00 44.59 195 GLY A O 1
ATOM 1576 N N . GLN A 1 196 ? -3.106 -49.323 -32.567 1.00 45.50 196 GLN A N 1
ATOM 1577 C CA . GLN A 1 196 ? -1.919 -49.452 -33.449 1.00 45.50 196 GLN A CA 1
ATOM 1578 C C . GLN A 1 196 ? -1.618 -48.129 -34.188 1.00 45.50 196 GLN A C 1
ATOM 1580 O O . GLN A 1 196 ? -2.508 -47.552 -34.787 1.00 45.50 196 GLN A O 1
ATOM 1585 N N . GLN A 1 197 ? -0.413 -47.570 -34.265 1.00 46.59 197 GLN A N 1
ATOM 1586 C CA . GLN A 1 197 ? 0.939 -48.052 -34.025 1.00 46.59 197 GLN A CA 1
ATOM 1587 C C . GLN A 1 197 ? 1.859 -46.813 -34.045 1.00 46.59 197 GLN A C 1
ATOM 1589 O O . GLN A 1 197 ? 1.573 -45.849 -34.746 1.00 46.59 197 GLN A O 1
ATOM 1594 N N . LEU A 1 198 ? 2.923 -46.881 -33.247 1.00 51.97 198 LEU A N 1
ATOM 1595 C CA . LEU A 1 198 ? 4.277 -46.335 -33.428 1.00 51.97 198 LEU A CA 1
ATOM 1596 C C . LEU A 1 198 ? 4.521 -45.315 -34.557 1.00 51.97 198 LEU A C 1
ATOM 1598 O O . LEU A 1 198 ? 4.289 -45.619 -35.717 1.00 51.97 198 LEU A O 1
ATOM 1602 N N . ASP A 1 199 ? 5.214 -44.227 -34.213 1.00 54.28 199 ASP A N 1
ATOM 1603 C CA . ASP A 1 199 ? 6.430 -43.871 -34.948 1.00 54.28 199 ASP A CA 1
ATOM 1604 C C . ASP A 1 199 ? 7.461 -43.252 -33.996 1.00 54.28 199 ASP A C 1
ATOM 1606 O O . ASP A 1 199 ? 7.308 -42.158 -33.446 1.00 54.28 199 ASP A O 1
ATOM 1610 N N . GLU A 1 200 ? 8.527 -44.022 -33.794 1.00 54.88 200 GLU A N 1
ATOM 1611 C CA . GLU A 1 200 ? 9.833 -43.546 -33.376 1.00 54.88 200 GLU A CA 1
ATOM 1612 C C . GLU A 1 200 ? 10.388 -42.622 -34.466 1.00 54.88 200 GLU A C 1
ATOM 1614 O O . GLU A 1 200 ? 10.417 -42.989 -35.638 1.00 54.88 200 GLU A O 1
ATOM 1619 N N . ASN A 1 201 ? 10.948 -41.468 -34.099 1.00 53.41 201 ASN A N 1
ATOM 1620 C CA . ASN A 1 201 ? 12.046 -40.927 -34.894 1.00 53.41 201 ASN A CA 1
ATOM 1621 C C . ASN A 1 201 ? 13.037 -40.119 -34.044 1.00 53.41 201 ASN A C 1
ATOM 1623 O O . ASN A 1 201 ? 12.771 -39.002 -33.612 1.00 53.41 201 ASN A O 1
ATOM 1627 N N . VAL A 1 202 ? 14.174 -40.778 -33.797 1.00 52.53 202 VAL A N 1
ATOM 1628 C CA . VAL A 1 202 ? 15.541 -40.360 -34.165 1.00 52.53 202 VAL A CA 1
ATOM 1629 C C . VAL A 1 202 ? 16.014 -38.996 -33.627 1.00 52.53 202 VAL A C 1
ATOM 1631 O O . VAL A 1 202 ? 15.513 -37.950 -34.005 1.00 52.53 202 VAL A O 1
ATOM 1634 N N . LYS A 1 203 ? 16.927 -38.946 -32.645 1.00 46.94 203 LYS A N 1
ATOM 1635 C CA . LYS A 1 203 ? 18.390 -39.226 -32.640 1.00 46.94 203 LYS A CA 1
ATOM 1636 C C . LYS A 1 203 ? 19.232 -37.954 -32.838 1.00 46.94 203 LYS A C 1
ATOM 1638 O O . LYS A 1 203 ? 19.086 -37.238 -33.817 1.00 46.94 203 LYS A O 1
ATOM 1643 N N . THR A 1 204 ? 20.235 -37.849 -31.962 1.00 49.88 204 THR A N 1
ATOM 1644 C CA . THR A 1 204 ? 21.517 -37.118 -32.067 1.00 49.88 204 THR A CA 1
ATOM 1645 C C . THR A 1 204 ? 21.487 -35.579 -32.015 1.00 49.88 204 THR A C 1
ATOM 1647 O O . THR A 1 204 ? 20.700 -34.948 -32.694 1.00 49.88 204 THR A O 1
ATOM 1650 N N . GLY A 1 205 ? 22.346 -34.902 -31.247 1.00 39.47 205 GLY A N 1
ATOM 1651 C CA . GLY A 1 205 ? 23.612 -35.370 -30.682 1.00 39.47 205 GLY A CA 1
ATOM 1652 C C . GLY A 1 205 ? 24.186 -34.505 -29.551 1.00 39.47 205 GLY A C 1
ATOM 1653 O O . GLY A 1 205 ? 23.580 -33.5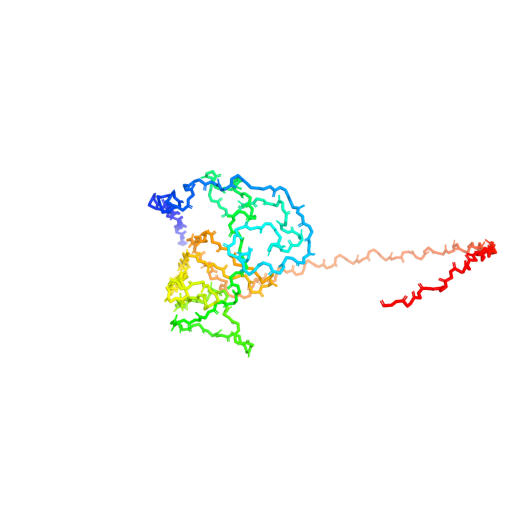15 -29.145 1.00 39.47 205 GLY A O 1
ATOM 1654 N N . PRO A 1 206 ? 25.348 -34.925 -29.021 1.00 62.44 206 PRO A N 1
ATOM 1655 C CA . PRO A 1 206 ? 26.081 -34.245 -27.966 1.00 62.44 206 PRO A CA 1
ATOM 1656 C C . PRO A 1 206 ? 27.153 -33.311 -28.546 1.00 62.44 206 PRO A C 1
ATOM 1658 O O . PRO A 1 206 ? 27.760 -33.590 -29.578 1.00 62.44 206 PRO A O 1
ATOM 1661 N N . GLY A 1 207 ? 27.440 -32.236 -27.825 1.00 44.56 207 GLY A N 1
ATOM 1662 C CA . GLY A 1 207 ? 28.608 -31.379 -28.024 1.00 44.56 207 GLY A CA 1
ATOM 1663 C C . GLY A 1 207 ? 28.409 -30.122 -27.183 1.00 44.56 207 GLY A C 1
ATOM 1664 O O . GLY A 1 207 ? 27.396 -29.457 -27.327 1.00 44.56 207 GLY A O 1
ATOM 1665 N N . GLY A 1 208 ? 29.246 -29.762 -26.223 1.00 40.66 208 GLY A N 1
ATOM 1666 C CA . GLY A 1 208 ? 30.634 -30.124 -25.999 1.00 40.66 208 GLY A CA 1
ATOM 1667 C C . GLY A 1 208 ? 31.375 -28.827 -25.686 1.00 40.66 208 GLY A C 1
ATOM 1668 O O . GLY A 1 208 ? 31.393 -27.945 -26.528 1.00 40.66 208 GLY A O 1
ATOM 1669 N N . VAL A 1 209 ? 31.922 -28.753 -24.469 1.00 50.34 209 VAL A N 1
ATOM 1670 C CA . VAL A 1 209 ? 33.193 -28.109 -24.081 1.00 50.34 209 VAL A CA 1
ATOM 1671 C C . VAL A 1 209 ? 33.461 -26.697 -24.631 1.00 50.34 209 VAL A C 1
ATOM 1673 O O . VAL A 1 209 ? 33.795 -26.542 -25.799 1.00 50.34 209 VAL A O 1
ATOM 1676 N N . PHE A 1 210 ? 33.403 -25.677 -23.772 1.00 45.28 210 PHE A N 1
ATOM 1677 C CA . PHE A 1 210 ? 34.557 -25.022 -23.126 1.00 45.28 210 PHE A CA 1
ATOM 1678 C C . PHE A 1 210 ? 34.056 -24.033 -22.067 1.00 45.28 210 PHE A C 1
ATOM 1680 O O . PHE A 1 210 ? 33.009 -23.393 -22.307 1.00 45.28 210 PHE A O 1
#

Sequence (210 aa):
MNRAKQVNPSYPRKPAWAGAILLLIFAAPPAGPRAAESGSSDPVARYLPSDKHLPRHLQGRRHWDYPWPFHLIPRGWTTFDWGKPEIILGNQRARKDGKPKPIGEYGSFQISRYPDLPLPFSWFPIYVAFTTGDGLHFRIGARWDDVDAYTQFPSVAIKRLYIRRGPRPVPPREPHEPEPALSDEEGREDEGDGGQQLDENVKTGPGGVF

Radius of gyration: 27.76 Å; Cα contacts (8 Å, |Δi|>4): 263; chains: 1; bounding box: 84×69×52 Å

Nearest PDB structures (foldseek):
  7aef-assembly1_q  TM=1.795E-01  e=2.206E+00  Algoriphagus machipongonensis
  4qg5-assembly2_B  TM=3.283E-01  e=6.501E+00  Leishmania major

pLDDT: mean 72.67, std 19.74, range [36.91, 94.75]

Solvent-accessible surface area (backbone atoms only — not comparable to full-atom values): 13733 Å² total; per-residue (Å²): 139,85,80,79,80,82,78,77,81,77,75,78,75,77,69,74,68,68,62,63,68,59,62,76,78,66,80,74,81,83,91,73,81,84,89,76,77,94,77,75,84,51,84,64,59,38,78,42,60,31,39,84,46,43,51,80,92,52,42,93,36,54,28,85,86,43,62,86,77,55,27,70,43,47,40,27,71,30,20,24,53,49,66,77,64,45,76,78,46,63,76,60,80,56,43,98,85,72,45,73,61,84,91,78,54,69,60,26,34,42,30,23,22,30,66,75,39,64,85,73,56,27,76,40,70,50,18,44,36,39,20,40,78,88,20,48,32,41,36,41,32,50,43,72,38,82,86,71,69,27,27,32,41,85,34,75,47,80,47,74,54,76,77,77,82,63,77,74,80,72,71,76,75,68,76,73,70,75,73,76,75,81,72,83,79,74,82,80,87,76,90,78,87,81,78,88,78,87,83,87,79,84,83,85,84,90,83,78,89,133

Mean predicted aligned error: 16.05 Å

Foldseek 3Di:
DDDDDDDDPDDPDPPPVVVVVVVVVPPDDPPDDDDDDDDPPPLCQQVAQALVLFDPVLRPAFQPPDDPPRSRHRQSRFKGQLFAKDWPDWDDDADPVRGDDDDFDEQIWTFIARCSDDPPRRVDRQWIWGAHNQAWTWIAGWDADPPGGIIGPGDTDTDGDDPPPDDDPPPPPPPPPPDPPPDPPDDDDDDDDDDDDDDDDDDDDDDDDD

Secondary structure (DSSP, 8-state):
----------PPPPPTTHHHHHHTT-S----------S----TTGGGS--GGGS-TTTTT-B-TTSPTTGGGSBGGGGEE---PPEEEEE-----TTSPPPPS-STT-EEEEE-TTSPTTGGGS--EEEEE-TT-EEEEEEEEEETTTTEEEEEEEEEEE-----SSPPPP-----PPPPP-----------------------------